Protein AF-A0A355C4P0-F1 (afdb_monomer)

Structure (mmCIF, N/CA/C/O backbone):
data_AF-A0A355C4P0-F1
#
_entry.id   AF-A0A355C4P0-F1
#
loop_
_atom_site.group_PDB
_atom_site.id
_atom_site.type_symbol
_atom_site.label_atom_id
_atom_site.label_alt_id
_atom_site.label_comp_id
_atom_site.label_asym_id
_atom_site.label_entity_id
_atom_site.label_seq_id
_atom_site.pdbx_PDB_ins_code
_atom_site.Cartn_x
_atom_site.Cartn_y
_atom_site.Cartn_z
_atom_site.occupancy
_atom_site.B_iso_or_equiv
_atom_site.auth_seq_id
_atom_site.auth_comp_id
_atom_site.auth_asym_id
_atom_site.auth_atom_id
_atom_site.pdbx_PDB_model_num
ATOM 1 N N . MET A 1 1 ? -31.438 64.234 -39.960 1.00 45.12 1 MET A N 1
ATOM 2 C CA . MET A 1 1 ? -31.761 63.435 -38.757 1.00 45.12 1 MET A CA 1
ATOM 3 C C . MET A 1 1 ? -32.842 62.437 -39.153 1.00 45.12 1 MET A C 1
ATOM 5 O O . MET A 1 1 ? -33.751 62.858 -39.850 1.00 45.12 1 MET A O 1
ATOM 9 N N . LEU A 1 2 ? -32.703 61.167 -38.745 1.00 43.34 2 LEU A N 1
ATOM 10 C CA . LEU A 1 2 ? -33.527 59.976 -39.052 1.00 43.34 2 LEU A CA 1
ATOM 11 C C . LEU A 1 2 ? -33.128 59.093 -40.265 1.00 43.34 2 LEU A C 1
ATOM 13 O O . LEU A 1 2 ? -33.374 59.405 -41.422 1.00 43.34 2 LEU A O 1
ATOM 17 N N . LEU A 1 3 ? -32.647 57.904 -39.871 1.00 43.09 3 LEU A N 1
ATOM 18 C CA . LEU A 1 3 ? -33.026 56.549 -40.306 1.00 43.09 3 LEU A CA 1
ATOM 19 C C . LEU A 1 3 ? -32.100 55.713 -41.217 1.00 43.09 3 LEU A C 1
ATOM 21 O O . LEU A 1 3 ? -31.983 55.920 -42.417 1.00 43.09 3 LEU A O 1
ATOM 25 N N . LYS A 1 4 ? -31.669 54.601 -40.590 1.00 48.66 4 LYS A N 1
ATOM 26 C CA . LYS A 1 4 ? -31.458 53.237 -41.114 1.00 48.66 4 LYS A CA 1
ATOM 27 C C . LYS A 1 4 ? -30.246 52.986 -42.007 1.00 48.66 4 LYS A C 1
ATOM 29 O O . LYS A 1 4 ? -30.357 53.168 -43.208 1.00 48.66 4 LYS A O 1
ATOM 34 N N . LYS A 1 5 ? -29.237 52.296 -41.443 1.00 42.91 5 LYS A N 1
ATOM 35 C CA . LYS A 1 5 ? -28.662 51.041 -41.993 1.00 42.91 5 LYS A CA 1
ATOM 36 C C . LYS A 1 5 ? -28.089 50.136 -40.879 1.00 42.91 5 LYS A C 1
ATOM 38 O O . LYS A 1 5 ? -26.906 49.826 -40.867 1.00 42.91 5 LYS A O 1
ATOM 43 N N . HIS A 1 6 ? -28.923 49.653 -39.951 1.00 50.78 6 HIS A N 1
ATOM 44 C CA . HIS A 1 6 ? -28.556 48.506 -39.099 1.00 50.78 6 HIS A CA 1
ATOM 45 C C . HIS A 1 6 ? -28.750 47.206 -39.893 1.00 50.78 6 HIS A C 1
ATOM 47 O O . HIS A 1 6 ? -29.716 46.476 -39.701 1.00 50.78 6 HIS A O 1
ATOM 53 N N . ARG A 1 7 ? -27.882 46.965 -40.877 1.00 49.25 7 ARG A N 1
ATOM 54 C CA . ARG A 1 7 ? -27.864 45.740 -41.695 1.00 49.25 7 ARG A CA 1
ATOM 55 C C . ARG A 1 7 ? -26.426 45.305 -41.967 1.00 49.25 7 ARG A C 1
ATOM 57 O O . ARG A 1 7 ? -26.051 45.124 -43.114 1.00 49.25 7 ARG A O 1
ATOM 64 N N . ALA A 1 8 ? -25.590 45.239 -40.937 1.00 44.81 8 ALA A N 1
ATOM 65 C CA . ALA A 1 8 ? -24.215 44.767 -41.124 1.00 44.81 8 ALA A CA 1
ATOM 66 C C . ALA A 1 8 ? -23.557 44.196 -39.862 1.00 4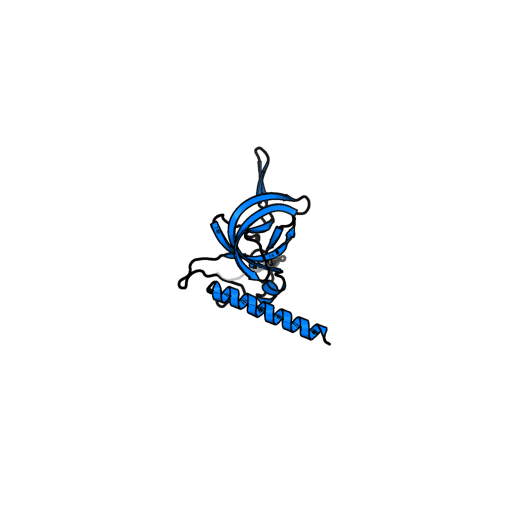4.81 8 ALA A C 1
ATOM 68 O O . ALA A 1 8 ? -22.363 43.942 -39.882 1.00 44.81 8 ALA A O 1
ATOM 69 N N . SER A 1 9 ? -24.297 43.986 -38.768 1.00 41.22 9 SER A N 1
ATOM 70 C CA . SER A 1 9 ? -23.682 43.547 -37.504 1.00 41.22 9 SER A CA 1
ATOM 71 C C . SER A 1 9 ? -24.377 42.347 -36.863 1.00 41.22 9 SER A C 1
ATOM 73 O O . SER A 1 9 ? -24.311 42.169 -35.656 1.00 41.22 9 SER A O 1
ATOM 75 N N . LEU A 1 10 ? -25.052 41.524 -37.672 1.00 45.88 10 LEU A N 1
ATOM 76 C CA . LEU A 1 10 ? -25.566 40.207 -37.260 1.00 45.88 10 LEU A CA 1
ATOM 77 C C . LEU A 1 10 ? -24.705 39.046 -37.791 1.00 45.88 10 LEU A C 1
ATOM 79 O O . LEU A 1 10 ? -24.993 37.892 -37.506 1.00 45.88 10 LEU A O 1
ATOM 83 N N . LEU A 1 11 ? -23.627 39.341 -38.526 1.00 43.25 11 LEU A N 1
ATOM 84 C CA . LEU A 1 11 ? -22.744 38.338 -39.137 1.00 43.25 11 LEU A CA 1
ATOM 85 C C . LEU A 1 11 ? -21.455 38.061 -38.344 1.00 43.25 11 LEU A C 1
ATOM 87 O O . LEU A 1 11 ? -20.664 37.227 -38.763 1.00 43.25 11 LEU A O 1
ATOM 91 N N . ALA A 1 12 ? -21.248 38.712 -37.194 1.00 47.44 12 ALA A N 1
ATOM 92 C CA . ALA A 1 12 ? -20.050 38.522 -36.365 1.00 47.44 12 ALA A CA 1
ATOM 93 C C . ALA A 1 12 ? -20.278 37.652 -35.110 1.00 47.44 12 ALA A C 1
ATOM 95 O O . ALA A 1 12 ? -19.350 37.451 -34.337 1.00 47.44 12 ALA A O 1
ATOM 96 N N . ALA A 1 13 ? -21.493 37.133 -34.893 1.00 48.25 13 ALA A N 1
ATOM 97 C CA . ALA A 1 13 ? -21.833 36.347 -33.698 1.00 48.25 13 ALA A CA 1
ATOM 98 C C . ALA A 1 13 ? -21.964 34.830 -33.952 1.00 48.25 13 ALA A C 1
ATOM 100 O O . ALA A 1 13 ? -22.261 34.079 -33.031 1.00 48.25 13 ALA A O 1
ATOM 101 N N . GLY A 1 14 ? -21.773 34.367 -35.193 1.00 51.19 14 GLY A N 1
ATOM 102 C CA . GLY A 1 14 ? -22.151 33.009 -35.607 1.00 51.19 14 GLY A CA 1
ATOM 103 C C . GLY A 1 14 ? -21.024 31.986 -35.755 1.00 51.19 14 GLY A C 1
ATOM 104 O O . GLY A 1 14 ? -21.310 30.872 -36.174 1.00 51.19 14 GLY A O 1
ATOM 105 N N . MET A 1 15 ? -19.761 32.324 -35.470 1.00 51.25 15 MET A N 1
ATOM 106 C CA . MET A 1 15 ? -18.625 31.477 -35.884 1.00 51.25 15 MET A CA 1
ATOM 107 C C . MET A 1 15 ? -17.625 31.153 -34.768 1.00 51.25 15 MET A C 1
ATOM 109 O O . MET A 1 15 ? -16.425 31.088 -35.003 1.00 51.25 15 MET A O 1
ATOM 113 N N . PHE A 1 16 ? -18.127 30.936 -33.549 1.00 49.41 16 PHE A N 1
ATOM 114 C CA . PHE A 1 16 ? -17.334 30.424 -32.421 1.00 49.41 16 PHE A CA 1
ATOM 115 C C . PHE A 1 16 ? -17.974 29.190 -31.766 1.00 49.41 16 PHE A C 1
ATOM 117 O O . PHE A 1 16 ? -17.876 28.977 -30.562 1.00 49.41 16 PHE A O 1
ATOM 124 N N . ALA A 1 17 ? -18.661 28.372 -32.561 1.00 55.81 17 ALA A N 1
ATOM 125 C CA . ALA A 1 17 ? -19.190 27.092 -32.119 1.00 55.81 17 ALA A CA 1
ATOM 126 C C . ALA A 1 17 ? -18.517 25.969 -32.911 1.00 55.81 17 ALA A C 1
ATOM 128 O O . ALA A 1 17 ? -18.462 26.023 -34.135 1.00 55.81 17 ALA A O 1
ATOM 129 N N . VAL A 1 18 ? -18.095 24.931 -32.188 1.00 56.16 18 VAL A N 1
ATOM 130 C CA . VAL A 1 18 ? -17.607 23.634 -32.685 1.00 56.16 18 VAL A CA 1
ATOM 131 C C . VAL A 1 18 ? -16.097 23.547 -32.951 1.00 56.16 18 VAL A C 1
ATOM 133 O O . VAL A 1 18 ? -15.635 23.385 -34.072 1.00 56.16 18 VAL A O 1
ATOM 136 N N . ALA A 1 19 ? -15.327 23.539 -31.863 1.00 49.53 19 ALA A N 1
ATOM 137 C CA . ALA A 1 19 ? -14.085 22.765 -31.776 1.00 49.53 19 ALA A CA 1
ATOM 138 C C . ALA A 1 19 ? -13.879 22.251 -30.337 1.00 49.53 19 ALA A C 1
ATOM 140 O O . ALA A 1 19 ? -12.816 22.398 -29.749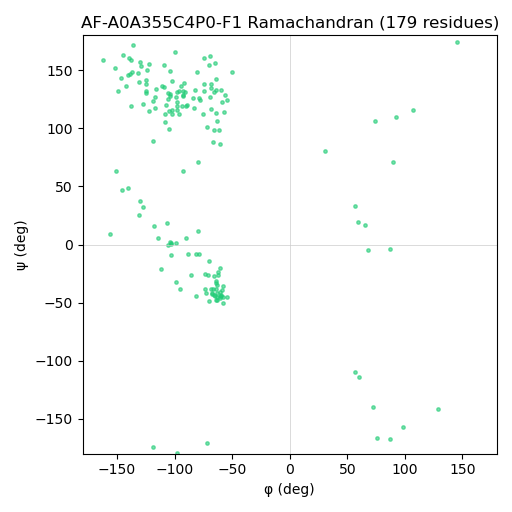 1.00 49.53 19 ALA A O 1
ATOM 141 N N . ALA A 1 20 ? -14.924 21.673 -29.738 1.00 53.88 20 ALA A N 1
ATOM 142 C CA . ALA A 1 20 ? -14.795 20.865 -28.526 1.00 53.88 20 ALA A CA 1
ATOM 143 C C . ALA A 1 20 ? -14.624 19.397 -28.945 1.00 53.88 20 ALA A C 1
ATOM 145 O O . ALA A 1 20 ? -15.499 18.561 -28.731 1.00 53.88 20 ALA A O 1
ATOM 146 N N . THR A 1 21 ? -13.537 19.090 -29.652 1.00 52.16 21 THR A N 1
ATOM 147 C CA . THR A 1 21 ? -13.195 17.706 -29.985 1.00 52.16 21 THR A CA 1
ATOM 148 C C . THR A 1 21 ? -12.726 17.010 -28.716 1.00 52.16 21 THR A C 1
ATOM 150 O O . THR A 1 21 ? -11.608 17.237 -28.265 1.00 52.16 21 THR A O 1
ATOM 153 N N . GLY A 1 22 ? -13.632 16.216 -28.139 1.00 49.97 22 GLY A N 1
ATOM 154 C CA . GLY A 1 22 ? -13.381 15.081 -27.253 1.00 49.97 22 GLY A CA 1
ATOM 155 C C . GLY A 1 22 ? -12.126 15.160 -26.394 1.00 49.97 22 GLY A C 1
ATOM 156 O O . GLY A 1 22 ? -11.139 14.487 -26.682 1.00 49.97 22 GLY A O 1
ATOM 157 N N . ALA A 1 23 ? -12.200 15.899 -25.289 1.00 49.75 23 ALA A N 1
ATOM 158 C CA . ALA A 1 23 ? -11.377 15.560 -24.141 1.00 49.75 23 ALA A CA 1
ATOM 159 C C . ALA A 1 23 ? -11.809 14.154 -23.699 1.00 49.75 23 ALA A C 1
ATOM 161 O O . ALA A 1 23 ? -12.846 13.994 -23.057 1.00 49.75 23 ALA A O 1
ATOM 162 N N . SER A 1 24 ? -11.063 13.124 -24.107 1.00 45.72 24 SER A N 1
ATOM 163 C CA . SER A 1 24 ? -11.149 11.816 -23.462 1.00 45.72 24 SER A CA 1
ATOM 164 C C . SER A 1 24 ? -10.619 12.002 -22.051 1.00 45.72 24 SER A C 1
ATOM 166 O O . SER A 1 24 ? -9.424 11.888 -21.798 1.00 45.72 24 SER A O 1
ATOM 168 N N . ALA A 1 25 ? -11.512 12.373 -21.140 1.00 39.22 25 ALA A N 1
ATOM 169 C CA . ALA A 1 25 ? -11.284 12.157 -19.733 1.00 39.22 25 ALA A CA 1
ATOM 170 C C . A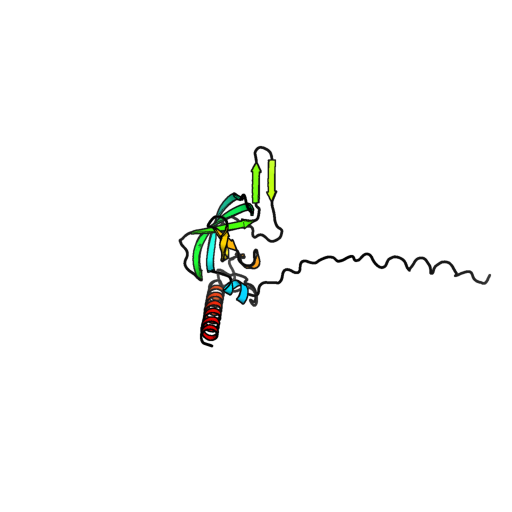LA A 1 25 ? -11.212 10.640 -19.565 1.00 39.22 25 ALA A C 1
ATOM 172 O O . ALA A 1 25 ? -12.220 9.946 -19.685 1.00 39.22 25 ALA A O 1
ATOM 173 N N . THR A 1 26 ? -10.012 10.112 -19.352 1.00 41.47 26 THR A N 1
ATOM 174 C CA . THR A 1 26 ? -9.832 8.797 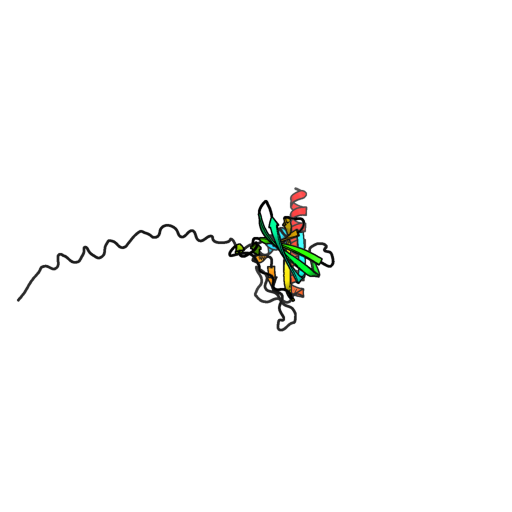-18.747 1.00 41.47 26 THR A CA 1
ATOM 175 C C . THR A 1 26 ? -10.457 8.870 -17.360 1.00 41.47 26 THR A C 1
ATOM 177 O O . THR A 1 26 ? -9.804 9.223 -16.383 1.00 41.47 26 THR A O 1
ATOM 180 N N . THR A 1 27 ? -11.761 8.617 -17.268 1.00 45.19 27 THR A N 1
ATOM 181 C CA . THR A 1 27 ? -12.417 8.343 -15.993 1.00 45.19 27 THR A CA 1
ATOM 182 C C . THR A 1 27 ? -11.840 7.033 -15.495 1.00 45.19 27 THR A C 1
ATOM 184 O O . THR A 1 27 ? -12.225 5.963 -15.964 1.00 45.19 27 THR A O 1
ATOM 187 N N . MET A 1 28 ? -10.860 7.128 -14.597 1.00 45.44 28 MET A N 1
ATOM 188 C CA . MET A 1 28 ? -10.412 5.992 -13.809 1.00 45.44 28 MET A CA 1
ATOM 189 C C . MET A 1 28 ? -11.644 5.480 -13.062 1.00 45.44 28 MET A C 1
ATOM 191 O O . MET A 1 28 ? -12.231 6.211 -12.261 1.00 45.44 28 MET A O 1
ATOM 195 N N . LEU A 1 29 ? -12.090 4.267 -13.388 1.00 54.50 29 LEU A N 1
ATOM 196 C CA . LEU A 1 29 ? -13.135 3.614 -12.616 1.00 54.50 29 LEU A CA 1
ATOM 197 C C . LEU A 1 29 ? -12.543 3.389 -11.225 1.00 54.50 29 LEU A C 1
ATOM 199 O O . LEU A 1 29 ? -11.547 2.681 -11.078 1.00 54.50 29 LEU A O 1
ATOM 203 N N . GLN A 1 30 ? -13.085 4.087 -10.229 1.00 61.88 30 GLN A N 1
ATOM 204 C CA . GLN A 1 30 ? -12.684 3.887 -8.846 1.00 61.88 30 GLN A CA 1
ATOM 205 C C . GLN A 1 30 ? -12.956 2.421 -8.509 1.00 61.88 30 GLN A C 1
ATOM 207 O O . GLN A 1 30 ? -14.080 1.952 -8.691 1.00 61.88 30 GLN A O 1
ATOM 212 N N . MET A 1 31 ? -11.920 1.701 -8.085 1.00 70.62 31 MET A N 1
ATOM 213 C CA . MET A 1 31 ? -12.066 0.312 -7.682 1.00 70.62 31 MET A CA 1
ATOM 214 C C . MET A 1 31 ? -12.942 0.314 -6.434 1.00 70.62 31 MET A C 1
ATOM 216 O O . MET A 1 31 ? -12.731 1.132 -5.526 1.00 70.62 31 MET A O 1
ATOM 220 N N . SER A 1 32 ? -13.968 -0.534 -6.405 1.00 84.88 32 SER A N 1
ATOM 221 C CA . SER A 1 32 ? -14.739 -0.681 -5.179 1.00 84.88 32 SER A CA 1
ATOM 222 C C . SER A 1 32 ? -13.836 -1.273 -4.092 1.00 84.88 32 SER A C 1
ATOM 224 O O . SER A 1 32 ? -12.800 -1.880 -4.377 1.00 84.88 32 SER A O 1
ATOM 226 N N . PHE A 1 33 ? -14.184 -1.043 -2.827 1.00 88.62 33 PHE A N 1
ATOM 227 C CA . PHE A 1 33 ? -13.438 -1.644 -1.722 1.00 88.62 33 PHE A CA 1
ATOM 228 C C . PHE A 1 33 ? -13.451 -3.177 -1.819 1.00 88.62 33 PHE A C 1
ATOM 230 O O . PHE A 1 33 ? -12.426 -3.818 -1.600 1.00 88.62 33 PHE A O 1
ATOM 237 N N . ASP A 1 34 ? -14.591 -3.724 -2.222 1.00 89.38 34 ASP A N 1
ATOM 238 C CA . ASP A 1 34 ? -14.842 -5.151 -2.372 1.00 89.38 34 ASP A CA 1
ATOM 239 C C . ASP A 1 34 ? -13.930 -5.734 -3.462 1.00 89.38 34 ASP A C 1
ATOM 241 O O . ASP A 1 34 ? -13.203 -6.692 -3.203 1.00 89.38 34 ASP A O 1
ATOM 245 N N . ASP A 1 35 ? -13.846 -5.081 -4.630 1.00 89.50 35 ASP A N 1
ATOM 246 C CA . ASP A 1 35 ? -12.914 -5.470 -5.699 1.00 89.50 35 ASP A CA 1
ATOM 247 C C . ASP A 1 35 ? -11.459 -5.421 -5.205 1.00 89.50 35 ASP A C 1
ATOM 249 O O . ASP A 1 35 ? -10.679 -6.342 -5.447 1.00 89.50 35 ASP A O 1
ATOM 253 N N . LEU A 1 36 ? -11.080 -4.357 -4.484 1.00 91.31 36 LEU A N 1
ATOM 254 C CA . LEU A 1 36 ? -9.717 -4.176 -3.978 1.00 91.31 36 LEU A CA 1
ATOM 255 C C . LEU A 1 36 ? -9.310 -5.321 -3.036 1.00 91.31 36 LEU A C 1
ATOM 257 O O . LEU A 1 36 ? -8.179 -5.811 -3.101 1.00 91.31 36 LEU A O 1
ATOM 261 N N . VAL A 1 37 ? -10.224 -5.762 -2.170 1.00 93.69 37 VAL A N 1
ATOM 262 C CA . VAL A 1 37 ? -10.011 -6.903 -1.269 1.00 93.69 37 VAL A CA 1
ATOM 263 C C . VAL A 1 37 ? -10.026 -8.227 -2.038 1.00 93.69 37 VAL A C 1
ATOM 265 O O . VAL A 1 37 ? -9.188 -9.092 -1.770 1.00 93.69 37 VAL A O 1
ATOM 268 N N . ALA A 1 38 ? -10.944 -8.401 -2.989 1.00 91.88 38 ALA A N 1
ATOM 269 C CA . ALA A 1 38 ? -11.097 -9.630 -3.764 1.00 91.88 38 ALA A CA 1
ATOM 270 C C . ALA A 1 38 ? -9.858 -9.942 -4.619 1.00 91.88 38 ALA A C 1
ATOM 272 O O . ALA A 1 38 ? -9.394 -11.090 -4.634 1.00 91.88 38 ALA A O 1
ATOM 273 N N . ASP A 1 39 ? -9.289 -8.916 -5.253 1.00 92.50 39 ASP A N 1
ATOM 274 C CA . ASP A 1 39 ? -8.120 -9.012 -6.133 1.00 92.50 39 ASP A CA 1
ATOM 275 C C . ASP A 1 39 ? -6.784 -9.056 -5.376 1.00 92.50 39 ASP A C 1
ATOM 277 O O . ASP A 1 39 ? -5.729 -9.307 -5.970 1.00 92.50 39 ASP A O 1
ATOM 281 N N . SER A 1 40 ? -6.807 -8.834 -4.060 1.00 94.81 40 SER A N 1
ATOM 282 C CA . SER A 1 40 ? -5.621 -8.912 -3.211 1.00 94.81 40 SER A CA 1
ATOM 283 C C . SER A 1 40 ? -5.341 -10.344 -2.767 1.00 94.81 40 SER A C 1
ATOM 285 O O . SER A 1 40 ? -6.170 -11.007 -2.143 1.00 94.81 40 SER A O 1
ATOM 287 N N . ALA A 1 41 ? -4.119 -10.807 -3.023 1.00 94.88 41 ALA A N 1
ATOM 288 C CA . ALA A 1 41 ? -3.600 -12.053 -2.459 1.00 94.88 41 ALA A CA 1
ATOM 289 C C . ALA A 1 41 ? -2.986 -11.836 -1.065 1.00 94.88 41 ALA A C 1
ATOM 291 O O . ALA A 1 41 ? -2.925 -12.760 -0.252 1.00 94.88 41 ALA A O 1
ATOM 292 N N . LEU A 1 42 ? -2.515 -10.618 -0.792 1.00 96.81 42 LEU A N 1
ATOM 293 C CA .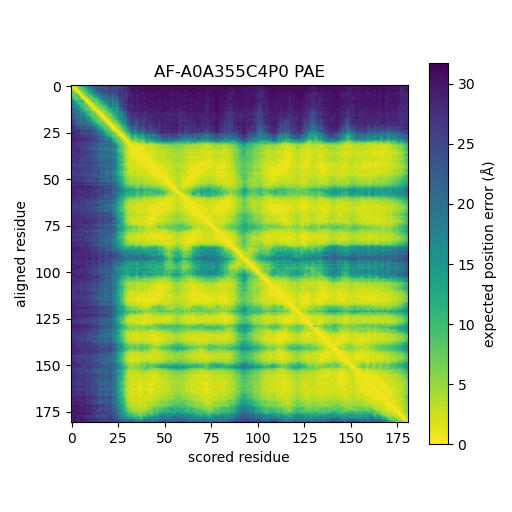 LEU A 1 42 ? -1.863 -10.233 0.450 1.00 96.81 42 LEU A CA 1
ATOM 294 C C . LEU A 1 42 ? -2.279 -8.803 0.823 1.00 96.81 42 LEU A C 1
ATOM 296 O O . LEU A 1 42 ? -2.280 -7.918 -0.025 1.00 96.81 42 LEU A O 1
ATOM 300 N N . VAL A 1 43 ? -2.596 -8.564 2.097 1.00 97.62 43 VAL A N 1
ATOM 301 C CA . VAL A 1 43 ? -2.788 -7.208 2.637 1.00 97.62 43 VAL A CA 1
ATOM 302 C C . VAL A 1 43 ? -1.914 -7.063 3.867 1.00 97.62 43 VAL A C 1
ATOM 304 O O . VAL A 1 43 ? -2.054 -7.831 4.820 1.00 97.62 43 VAL A O 1
ATOM 307 N N . VAL A 1 44 ? -1.008 -6.091 3.853 1.00 97.94 44 VAL A N 1
ATOM 308 C CA . VAL A 1 44 ? -0.040 -5.866 4.936 1.00 97.94 44 VAL A CA 1
ATOM 309 C C . VAL A 1 44 ? -0.041 -4.420 5.382 1.00 97.94 44 VAL A C 1
ATOM 311 O O . VAL A 1 44 ? -0.325 -3.517 4.602 1.00 97.94 44 VAL A O 1
ATOM 314 N N . VAL A 1 45 ? 0.343 -4.207 6.632 1.00 97.94 45 VAL A N 1
ATOM 315 C CA . VAL A 1 45 ? 0.777 -2.908 7.135 1.00 97.94 45 VAL A CA 1
ATOM 316 C C . VAL A 1 45 ? 2.290 -2.953 7.262 1.00 97.94 45 VAL A C 1
ATOM 318 O O . VAL A 1 45 ? 2.837 -3.897 7.839 1.00 97.94 45 VAL A O 1
ATOM 321 N N . GLY A 1 46 ? 2.983 -1.965 6.706 1.00 97.50 46 GLY A N 1
ATOM 322 C CA . GLY A 1 46 ? 4.435 -1.937 6.772 1.00 97.50 46 GLY A CA 1
ATOM 323 C C . GLY A 1 46 ? 5.057 -0.582 6.490 1.00 97.50 46 GLY A C 1
ATOM 324 O O . GLY A 1 46 ? 4.462 0.287 5.858 1.00 97.50 46 GLY A O 1
ATOM 325 N N . GLU A 1 47 ? 6.290 -0.430 6.957 1.00 98.06 47 GLU A N 1
ATOM 326 C CA . GLU A 1 47 ? 7.111 0.769 6.798 1.00 98.06 47 GLU A CA 1
ATOM 327 C C . GLU A 1 47 ? 8.080 0.590 5.627 1.00 98.06 47 GLU A C 1
ATOM 329 O O . GLU A 1 47 ? 8.784 -0.421 5.557 1.00 98.06 47 GLU A O 1
ATOM 334 N N . ALA A 1 48 ? 8.153 1.562 4.719 1.00 97.75 48 ALA A N 1
ATOM 335 C CA . ALA A 1 48 ? 9.140 1.564 3.642 1.00 97.75 48 ALA A CA 1
ATOM 336 C C . ALA A 1 48 ? 10.552 1.769 4.217 1.00 97.75 48 ALA A C 1
ATOM 338 O O . ALA A 1 48 ? 10.847 2.821 4.779 1.00 97.75 48 ALA A O 1
ATOM 339 N N . ILE A 1 49 ? 11.441 0.788 4.059 1.00 98.00 49 ILE A N 1
ATOM 340 C CA . ILE A 1 49 ? 12.794 0.805 4.651 1.00 98.00 49 ILE A CA 1
ATOM 341 C C . ILE A 1 49 ? 13.919 0.927 3.623 1.00 98.00 49 ILE A C 1
ATOM 343 O O . ILE A 1 49 ? 15.023 1.329 3.981 1.00 98.00 49 ILE A O 1
ATOM 347 N N . ASP A 1 50 ? 13.655 0.579 2.366 1.00 96.06 50 ASP A N 1
ATOM 348 C CA . ASP A 1 50 ? 14.614 0.691 1.267 1.00 96.06 50 ASP A CA 1
ATOM 349 C C . ASP A 1 50 ? 13.881 0.891 -0.063 1.00 96.06 50 ASP A C 1
ATOM 351 O O . ASP A 1 50 ? 12.741 0.450 -0.221 1.00 96.06 50 ASP A O 1
ATOM 355 N N . SER A 1 51 ? 14.524 1.551 -1.022 1.00 93.06 51 SER A N 1
ATOM 356 C CA . SER A 1 51 ? 13.974 1.770 -2.358 1.00 93.06 51 SER A CA 1
ATOM 357 C C . SER A 1 51 ? 15.091 1.837 -3.391 1.00 93.06 51 SER A C 1
ATOM 359 O O . SER A 1 51 ? 16.082 2.551 -3.223 1.00 93.06 51 SER A O 1
ATOM 361 N N . ARG A 1 52 ? 14.924 1.094 -4.485 1.00 91.25 52 ARG A N 1
ATOM 362 C CA . ARG A 1 52 ? 15.891 1.028 -5.583 1.00 91.25 52 ARG A CA 1
ATOM 363 C C . ARG A 1 52 ? 15.188 0.986 -6.929 1.00 91.25 52 ARG A C 1
ATOM 365 O O . ARG A 1 52 ? 14.144 0.359 -7.064 1.00 91.25 52 ARG A O 1
ATOM 372 N N . VAL A 1 53 ? 15.801 1.598 -7.934 1.00 89.12 53 VAL A N 1
ATOM 373 C CA . VAL A 1 53 ? 15.324 1.532 -9.320 1.00 89.12 53 VAL A CA 1
ATOM 374 C C . VAL A 1 53 ? 16.092 0.440 -10.055 1.00 89.12 53 VAL A C 1
ATOM 376 O O . VAL A 1 53 ? 17.319 0.378 -9.970 1.00 89.12 53 VAL A O 1
ATOM 379 N N . VAL A 1 54 ? 15.369 -0.414 -10.767 1.00 87.69 54 VAL A N 1
ATOM 380 C CA . VAL A 1 54 ? 15.903 -1.469 -11.627 1.00 87.69 54 VAL A CA 1
ATOM 381 C C . VAL A 1 54 ? 15.350 -1.299 -13.036 1.00 87.69 54 VAL A C 1
ATOM 383 O O . VAL A 1 54 ? 14.245 -0.796 -13.224 1.00 87.69 54 VAL A O 1
ATOM 386 N N . GLU A 1 55 ? 16.120 -1.711 -14.033 1.00 84.38 55 GLU A N 1
ATOM 387 C CA . GLU A 1 55 ? 15.659 -1.755 -15.417 1.00 84.38 55 GLU A CA 1
ATOM 388 C C . GLU A 1 55 ? 15.020 -3.125 -15.680 1.00 84.38 55 GLU A C 1
ATOM 390 O O . GLU A 1 55 ? 15.662 -4.163 -15.506 1.00 84.38 55 GLU A O 1
ATOM 395 N N . SER A 1 56 ? 13.744 -3.129 -16.058 1.00 80.50 56 SER A N 1
ATOM 396 C CA . SER A 1 56 ? 13.008 -4.301 -16.525 1.00 80.50 56 SER A CA 1
ATOM 397 C C . SER A 1 56 ? 12.973 -4.276 -18.048 1.00 80.50 56 SER A C 1
ATOM 399 O O . SER A 1 56 ? 12.531 -3.303 -18.655 1.00 80.50 56 SER A O 1
ATOM 401 N N . ALA A 1 57 ? 13.386 -5.374 -18.682 1.00 75.31 57 ALA A N 1
ATOM 402 C CA . ALA A 1 57 ? 13.302 -5.505 -20.137 1.00 75.31 57 ALA A CA 1
ATOM 403 C C . ALA A 1 57 ? 11.852 -5.444 -20.661 1.00 75.31 57 ALA A C 1
ATOM 405 O O . ALA A 1 57 ? 11.644 -5.126 -21.829 1.00 75.31 57 ALA A O 1
ATOM 406 N N . ALA A 1 58 ? 10.866 -5.762 -19.813 1.00 77.88 58 ALA A N 1
ATOM 407 C CA . ALA A 1 58 ? 9.447 -5.749 -20.159 1.00 77.88 58 ALA A CA 1
ATOM 408 C C . ALA A 1 58 ? 8.745 -4.437 -19.769 1.00 77.88 58 ALA A C 1
ATOM 410 O O . ALA A 1 58 ? 7.907 -3.955 -20.525 1.00 77.88 58 ALA A O 1
ATOM 411 N N . ASP A 1 59 ? 9.103 -3.857 -18.618 1.00 73.81 59 ASP A N 1
ATOM 412 C CA . ASP A 1 59 ? 8.320 -2.789 -17.972 1.00 73.81 59 ASP A CA 1
ATOM 413 C C . ASP A 1 59 ? 9.041 -1.431 -17.916 1.00 73.81 59 ASP A C 1
ATOM 415 O O . ASP A 1 59 ? 8.549 -0.503 -17.279 1.00 73.81 59 ASP A O 1
ATOM 419 N N . GLY A 1 60 ? 10.216 -1.303 -18.542 1.00 83.69 60 GLY A N 1
ATOM 420 C CA . GLY A 1 60 ? 11.024 -0.084 -18.469 1.00 83.69 60 GLY A CA 1
ATOM 421 C C . GLY A 1 60 ? 11.675 0.086 -17.097 1.00 83.69 60 GLY A C 1
ATOM 422 O O . GLY A 1 60 ? 12.176 -0.878 -16.512 1.00 83.69 60 GLY A O 1
ATOM 423 N N . LEU A 1 61 ? 11.716 1.310 -16.565 1.00 85.62 61 LEU A N 1
ATOM 424 C CA . LEU A 1 61 ? 12.218 1.527 -15.208 1.00 85.62 61 LEU A CA 1
ATOM 425 C C . LEU A 1 61 ? 11.179 1.058 -14.186 1.00 85.62 61 LEU A C 1
ATOM 427 O O . LEU A 1 61 ? 10.013 1.429 -14.257 1.00 85.62 61 LEU A O 1
ATOM 431 N N . VAL A 1 62 ? 11.612 0.277 -13.200 1.00 88.31 62 VAL A N 1
ATOM 432 C CA . VAL A 1 62 ? 10.774 -0.199 -12.094 1.00 88.31 62 VAL A CA 1
ATOM 433 C C . VAL A 1 62 ? 11.420 0.194 -10.776 1.00 88.31 62 VAL A C 1
ATOM 435 O O . VAL A 1 62 ? 12.597 -0.077 -10.540 1.00 88.31 62 VAL A O 1
ATOM 438 N N . THR A 1 63 ? 10.647 0.793 -9.880 1.00 90.31 63 THR A N 1
ATOM 439 C CA . THR A 1 63 ? 11.074 1.073 -8.511 1.00 90.31 63 THR A CA 1
ATOM 440 C C . THR A 1 63 ? 10.641 -0.077 -7.610 1.00 90.31 63 THR A C 1
ATOM 442 O O . THR A 1 63 ? 9.457 -0.363 -7.469 1.00 90.31 63 THR A O 1
ATOM 445 N N . ILE A 1 64 ? 11.602 -0.751 -6.983 1.00 93.81 64 ILE A N 1
ATOM 446 C CA . ILE A 1 64 ? 11.352 -1.770 -5.965 1.00 93.81 64 ILE A CA 1
ATOM 447 C C . ILE A 1 64 ? 11.519 -1.121 -4.597 1.00 93.81 64 ILE A C 1
ATOM 449 O O . ILE A 1 64 ? 12.623 -0.718 -4.230 1.00 93.81 64 ILE A O 1
ATOM 453 N N . THR A 1 65 ? 10.431 -1.062 -3.837 1.00 95.56 65 THR A N 1
ATOM 454 C CA . THR A 1 65 ? 10.427 -0.600 -2.447 1.00 95.56 65 THR A CA 1
ATOM 455 C C . THR A 1 65 ? 10.313 -1.798 -1.512 1.00 95.56 65 THR A C 1
ATOM 457 O O . THR A 1 65 ? 9.422 -2.634 -1.667 1.00 95.56 65 THR A O 1
ATOM 460 N N . THR A 1 66 ? 11.218 -1.899 -0.541 1.00 97.25 66 THR A N 1
ATOM 461 C CA . THR A 1 66 ? 11.164 -2.923 0.507 1.00 97.25 66 THR A CA 1
ATOM 462 C C . THR A 1 66 ? 10.425 -2.368 1.712 1.00 97.25 66 THR A C 1
ATOM 464 O O . THR A 1 66 ? 10.797 -1.322 2.244 1.00 97.25 66 THR A O 1
ATOM 467 N N . PHE A 1 67 ? 9.419 -3.101 2.173 1.00 98.19 67 PHE A N 1
ATOM 468 C CA . PHE A 1 67 ? 8.648 -2.777 3.363 1.00 98.19 67 PHE A CA 1
ATOM 469 C C . PHE A 1 67 ? 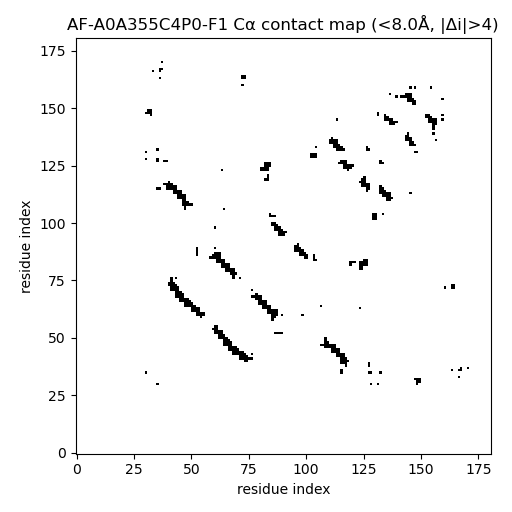8.960 -3.752 4.487 1.00 98.19 67 PHE A C 1
ATOM 471 O O . PHE A 1 67 ? 8.984 -4.963 4.271 1.00 98.19 67 PHE A O 1
ATOM 478 N N . ARG A 1 68 ? 9.158 -3.227 5.695 1.00 98.38 68 ARG A N 1
ATOM 479 C CA . ARG A 1 68 ? 9.157 -4.010 6.931 1.00 98.38 68 ARG A CA 1
ATOM 480 C C . ARG A 1 68 ? 7.713 -4.191 7.375 1.00 98.38 68 ARG A C 1
ATOM 482 O O . ARG A 1 68 ? 7.041 -3.205 7.661 1.00 98.38 68 ARG A O 1
ATOM 489 N N . VAL A 1 69 ? 7.249 -5.433 7.429 1.00 97.94 69 VAL A N 1
ATOM 490 C CA . VAL A 1 69 ? 5.860 -5.745 7.781 1.00 97.94 69 VAL A CA 1
ATOM 491 C C . VAL A 1 69 ? 5.678 -5.654 9.295 1.00 97.94 69 VAL A C 1
ATOM 493 O O . VAL A 1 69 ? 6.413 -6.296 10.047 1.00 97.94 69 VAL A O 1
ATOM 496 N N . SER A 1 70 ? 4.703 -4.857 9.730 1.00 96.69 70 SER A N 1
ATOM 497 C CA . SER A 1 70 ? 4.272 -4.742 11.126 1.00 96.69 70 SER A CA 1
ATOM 498 C C . SER A 1 70 ? 3.018 -5.575 11.413 1.00 96.69 70 SER A C 1
ATOM 500 O O . SER A 1 70 ? 2.896 -6.112 12.513 1.00 96.69 70 SER A O 1
ATOM 502 N N . ASP A 1 71 ? 2.127 -5.736 10.430 1.00 96.31 71 ASP A N 1
ATOM 503 C CA . ASP A 1 71 ? 0.942 -6.599 10.516 1.00 96.31 71 ASP A CA 1
ATOM 504 C C . ASP A 1 71 ? 0.607 -7.230 9.154 1.00 96.31 71 ASP A C 1
ATOM 506 O O . ASP A 1 71 ? 0.729 -6.585 8.111 1.00 96.31 71 ASP A O 1
ATOM 510 N N . ALA A 1 72 ? 0.150 -8.483 9.170 1.00 96.50 72 ALA A N 1
ATOM 511 C CA . ALA A 1 72 ? -0.393 -9.180 8.008 1.00 96.50 72 ALA A CA 1
ATOM 512 C C . ALA A 1 72 ? -1.910 -9.328 8.192 1.00 96.50 72 ALA A C 1
ATOM 514 O O . ALA A 1 72 ? -2.403 -10.115 9.004 1.00 96.50 72 ALA A O 1
ATOM 515 N N . VAL A 1 73 ? -2.666 -8.526 7.447 1.00 96.31 73 VAL A N 1
ATOM 516 C CA . VAL A 1 73 ? -4.124 -8.429 7.566 1.00 96.31 73 VAL A CA 1
ATOM 517 C C . VAL A 1 73 ? -4.812 -9.555 6.809 1.00 96.31 73 VAL A C 1
ATOM 519 O O . VAL A 1 73 ? -5.728 -10.185 7.343 1.00 96.31 73 VAL A O 1
ATOM 522 N N . LEU A 1 74 ? -4.335 -9.811 5.593 1.00 95.62 74 LEU A N 1
ATOM 523 C CA . LEU A 1 74 ? -4.784 -10.865 4.692 1.00 95.62 74 LEU A CA 1
ATOM 524 C C . LEU A 1 74 ? -3.561 -11.619 4.171 1.00 95.62 74 LEU A C 1
ATOM 526 O O . LEU A 1 74 ? -2.566 -10.991 3.817 1.00 95.62 74 LEU A O 1
ATOM 530 N N . GLY A 1 75 ? -3.667 -12.944 4.060 1.00 93.50 75 GLY A N 1
ATOM 531 C CA . GLY A 1 75 ? -2.592 -13.798 3.560 1.00 93.50 75 GLY A CA 1
ATOM 532 C C . GLY A 1 75 ? -1.472 -14.004 4.582 1.00 93.50 75 GLY A C 1
ATOM 533 O O . GLY A 1 75 ? -1.625 -13.732 5.771 1.00 93.50 75 GLY A O 1
ATOM 534 N N . SER A 1 76 ? -0.339 -14.531 4.118 1.00 92.38 76 SER A N 1
ATOM 535 C CA . SER A 1 76 ? 0.851 -14.751 4.942 1.00 92.38 76 SER A CA 1
ATOM 536 C C . SER A 1 76 ? 2.049 -14.064 4.303 1.00 92.38 76 SER A C 1
ATOM 538 O O . SER A 1 76 ? 2.287 -14.209 3.104 1.00 92.38 76 SER A O 1
ATOM 540 N N . SER A 1 77 ? 2.807 -13.322 5.105 1.00 91.56 77 SER A N 1
ATOM 541 C CA . SER A 1 77 ? 4.026 -12.641 4.679 1.00 91.56 77 SER A CA 1
ATOM 542 C C . SER A 1 77 ? 5.175 -12.936 5.638 1.00 91.56 77 SER A C 1
ATOM 544 O O . SER A 1 77 ? 4.969 -13.245 6.812 1.00 91.56 77 SER A O 1
ATOM 546 N N . GLY A 1 78 ? 6.405 -12.792 5.144 1.00 93.06 78 GLY A N 1
ATOM 547 C CA . GLY A 1 78 ? 7.579 -12.698 6.009 1.00 93.06 78 GLY A CA 1
ATOM 548 C C . GLY A 1 78 ? 7.639 -11.360 6.756 1.00 93.06 78 GLY A C 1
ATOM 549 O O . GLY A 1 78 ? 6.718 -10.545 6.697 1.00 93.06 78 GLY A O 1
ATOM 550 N N . SER A 1 79 ? 8.770 -11.105 7.417 1.00 95.31 79 SER A N 1
ATOM 551 C CA . SER A 1 79 ? 9.056 -9.820 8.075 1.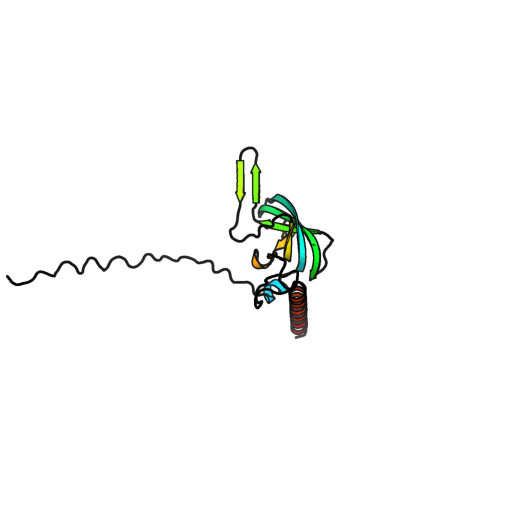00 95.31 79 SER A CA 1
ATOM 552 C C . SER A 1 79 ? 9.295 -8.668 7.094 1.00 95.31 79 SER A C 1
ATOM 554 O O . SER A 1 79 ? 9.298 -7.503 7.496 1.00 95.31 79 SER A O 1
ATOM 556 N N . VAL A 1 80 ? 9.511 -8.984 5.816 1.00 96.69 80 VAL A N 1
ATOM 557 C CA . VAL A 1 80 ? 9.688 -8.014 4.738 1.00 96.69 80 VAL A CA 1
ATOM 558 C C . VAL A 1 80 ? 8.925 -8.435 3.491 1.00 96.69 80 VAL A C 1
ATOM 560 O O . VAL A 1 80 ? 8.801 -9.627 3.202 1.00 96.69 80 VAL A O 1
ATOM 563 N N . VAL A 1 81 ? 8.462 -7.447 2.731 1.00 96.81 81 VAL A N 1
ATOM 564 C CA . VAL A 1 81 ? 7.900 -7.629 1.388 1.00 96.81 81 VAL A CA 1
ATOM 565 C C . VAL A 1 81 ? 8.521 -6.628 0.424 1.00 96.81 81 VAL A C 1
ATOM 567 O O . VAL A 1 81 ? 8.875 -5.515 0.811 1.00 96.81 81 VAL A O 1
ATOM 570 N N . GLN A 1 82 ? 8.670 -7.027 -0.834 1.00 96.56 82 GLN A N 1
ATOM 571 C CA . GLN A 1 82 ? 9.117 -6.141 -1.905 1.00 96.56 82 GLN A CA 1
ATOM 572 C C . GLN A 1 82 ? 7.930 -5.788 -2.783 1.00 96.56 82 GLN A C 1
ATOM 574 O O . GLN A 1 82 ? 7.197 -6.677 -3.211 1.00 96.56 82 GLN A O 1
ATOM 579 N N . VAL A 1 83 ? 7.760 -4.498 -3.049 1.00 95.25 83 VAL A N 1
ATOM 580 C CA . VAL A 1 83 ? 6.683 -3.965 -3.878 1.00 95.25 83 VAL A CA 1
ATOM 581 C C . VAL A 1 83 ? 7.299 -3.259 -5.075 1.00 95.25 83 VAL A C 1
ATOM 583 O O . VAL A 1 83 ? 8.130 -2.365 -4.911 1.00 95.25 83 VAL A O 1
ATOM 586 N N . ALA A 1 84 ? 6.906 -3.682 -6.269 1.00 92.75 84 ALA A N 1
ATOM 587 C CA . ALA A 1 84 ? 7.308 -3.091 -7.531 1.00 92.75 84 ALA A CA 1
ATOM 588 C C . ALA A 1 84 ? 6.284 -2.042 -7.970 1.00 92.75 84 ALA A C 1
ATOM 590 O O . ALA A 1 84 ? 5.084 -2.315 -8.049 1.00 92.75 84 ALA A O 1
ATOM 591 N N . THR A 1 85 ? 6.775 -0.851 -8.290 1.00 89.94 85 THR A N 1
ATOM 592 C CA . THR A 1 85 ? 5.990 0.244 -8.853 1.00 89.94 85 THR A CA 1
ATOM 593 C C . THR A 1 85 ? 6.612 0.724 -10.172 1.00 89.94 85 THR A C 1
ATOM 595 O O . THR A 1 85 ? 7.839 0.817 -10.265 1.00 89.94 85 THR A O 1
ATOM 598 N N . PRO A 1 86 ? 5.811 1.007 -11.219 1.00 87.00 86 PRO A N 1
ATOM 599 C CA . PRO A 1 86 ? 6.341 1.486 -12.496 1.00 87.00 86 PRO A CA 1
ATOM 600 C C . PRO A 1 86 ? 7.029 2.855 -12.399 1.00 87.00 86 PRO A C 1
ATOM 602 O O . PRO A 1 86 ? 6.560 3.771 -11.726 1.00 87.00 86 PRO A O 1
ATOM 605 N N . GLY A 1 87 ? 8.111 3.035 -13.144 1.00 82.50 87 GLY A N 1
ATOM 606 C CA . GLY A 1 87 ? 8.887 4.267 -13.195 1.00 82.50 87 GLY A CA 1
ATOM 607 C C . GLY A 1 87 ? 9.967 4.370 -12.117 1.00 82.50 87 GLY A C 1
ATOM 608 O O . GLY A 1 87 ? 10.342 3.405 -11.450 1.00 82.50 87 GLY A O 1
ATOM 609 N N . GLY A 1 88 ? 10.516 5.573 -11.973 1.00 77.38 88 GLY A N 1
ATOM 610 C CA . GLY A 1 88 ? 11.630 5.881 -11.085 1.00 77.38 88 GLY A CA 1
ATOM 611 C C . GLY A 1 88 ? 12.563 6.940 -11.667 1.00 77.38 88 GLY A C 1
ATOM 612 O O . GLY A 1 88 ? 12.420 7.392 -12.806 1.00 77.38 88 GLY A O 1
ATOM 613 N N . ILE A 1 89 ? 13.540 7.355 -10.862 1.00 74.12 89 ILE A N 1
ATOM 614 C CA . ILE A 1 89 ? 14.629 8.227 -11.313 1.00 74.12 89 ILE A CA 1
ATOM 615 C C . ILE A 1 89 ? 15.899 7.388 -11.369 1.00 74.12 89 ILE A C 1
ATOM 617 O O . ILE A 1 89 ? 16.425 6.976 -10.336 1.00 74.12 89 ILE A O 1
ATOM 621 N N . PHE A 1 90 ? 16.407 7.163 -12.575 1.00 69.19 90 PHE A N 1
ATOM 622 C CA . PHE A 1 90 ? 17.644 6.437 -12.818 1.00 69.19 90 PHE A CA 1
ATOM 623 C C . PHE A 1 90 ? 18.732 7.384 -13.328 1.00 69.19 90 PHE A C 1
ATOM 625 O O . PHE A 1 90 ? 18.497 8.236 -14.187 1.00 69.19 90 PHE A O 1
ATOM 632 N N . ARG A 1 91 ? 19.954 7.242 -12.809 1.00 66.06 91 ARG A N 1
ATOM 633 C CA . ARG A 1 91 ? 21.117 7.996 -13.288 1.00 66.06 91 ARG A CA 1
ATOM 634 C C . ARG A 1 91 ? 21.968 7.097 -14.177 1.00 66.06 91 ARG A C 1
ATOM 636 O O . ARG A 1 91 ? 22.628 6.194 -13.676 1.00 66.06 91 ARG A O 1
ATOM 643 N N . SER A 1 92 ? 22.018 7.405 -15.471 1.00 68.62 92 SER A N 1
ATOM 644 C CA . SER A 1 92 ? 22.920 6.751 -16.423 1.00 68.62 92 SER A CA 1
ATOM 645 C C . SER A 1 92 ? 24.073 7.696 -16.771 1.00 68.62 92 SER A C 1
ATOM 647 O O . SER A 1 92 ? 23.930 8.650 -17.543 1.00 68.62 92 SER A O 1
ATOM 649 N N . GLY A 1 93 ? 25.226 7.490 -16.128 1.00 74.12 93 GLY A N 1
ATOM 650 C CA . GLY A 1 93 ? 26.396 8.360 -16.272 1.00 74.12 93 GLY A CA 1
ATOM 651 C C . GLY A 1 93 ? 26.111 9.808 -15.849 1.00 74.12 93 GLY A C 1
ATOM 652 O O . GLY A 1 93 ? 25.874 10.093 -14.674 1.00 74.12 93 GLY A O 1
ATOM 653 N N . LYS A 1 94 ? 26.155 10.742 -16.810 1.00 69.25 94 LYS A N 1
ATOM 654 C CA . LYS A 1 94 ? 25.865 12.172 -16.582 1.00 69.25 94 LYS A CA 1
ATOM 655 C C . LYS A 1 94 ? 24.383 12.535 -16.743 1.00 69.25 94 LYS A C 1
ATOM 657 O O . LYS A 1 94 ? 24.016 13.664 -16.428 1.00 69.25 94 LYS A O 1
ATOM 662 N N . PHE A 1 95 ? 23.548 11.613 -17.219 1.00 63.19 95 PHE A N 1
ATOM 663 C CA . PHE A 1 95 ? 22.144 11.871 -17.526 1.00 63.19 95 PHE A CA 1
ATOM 664 C C . PHE A 1 95 ? 21.225 11.333 -16.425 1.00 63.19 95 PHE A C 1
ATOM 666 O O . PHE A 1 95 ? 21.460 10.260 -15.866 1.00 63.19 95 PHE A O 1
ATOM 673 N N . LEU A 1 96 ? 20.178 12.097 -16.114 1.00 68.88 96 LEU A N 1
ATOM 674 C CA . LEU A 1 96 ? 19.081 11.684 -15.244 1.00 68.88 96 LEU A CA 1
ATOM 675 C C . LEU A 1 96 ? 17.887 11.329 -16.127 1.00 68.88 96 LEU A C 1
ATOM 677 O O . LEU A 1 96 ? 17.360 12.190 -16.829 1.00 68.88 96 LEU A O 1
ATOM 681 N N . LEU A 1 97 ? 17.484 10.065 -16.094 1.00 67.81 97 LEU A N 1
ATOM 682 C CA . LEU A 1 97 ? 16.277 9.561 -16.729 1.00 67.81 97 LEU A CA 1
ATOM 683 C C . LEU A 1 97 ? 15.200 9.484 -15.650 1.00 67.81 97 LEU A C 1
ATOM 685 O O . LEU A 1 97 ? 15.397 8.850 -14.614 1.00 67.81 97 LEU A O 1
ATOM 689 N N . ARG A 1 98 ? 14.082 10.175 -15.866 1.00 71.50 98 ARG A N 1
ATOM 690 C CA . ARG A 1 98 ? 12.914 10.105 -14.990 1.00 71.50 98 ARG A CA 1
ATOM 691 C C . ARG A 1 98 ? 11.757 9.545 -15.788 1.00 71.50 98 ARG A C 1
ATOM 693 O O . ARG A 1 98 ? 11.295 10.188 -16.726 1.00 71.50 98 ARG A O 1
ATOM 700 N N . GLU A 1 99 ? 11.278 8.392 -15.363 1.00 73.12 99 GLU A N 1
ATOM 701 C CA . GLU A 1 99 ? 10.031 7.814 -15.832 1.00 73.12 99 GLU A CA 1
ATOM 702 C C . GLU A 1 99 ? 9.016 7.953 -14.699 1.00 73.12 99 GLU A C 1
ATOM 704 O O . GLU A 1 99 ? 9.260 7.527 -13.573 1.00 73.12 99 GLU A O 1
ATOM 709 N N . SER A 1 100 ? 7.917 8.653 -14.955 1.00 66.06 100 SER A N 1
ATOM 710 C CA . SER A 1 100 ? 6.863 8.873 -13.968 1.00 66.06 100 SER A CA 1
ATOM 711 C C . SER A 1 100 ? 5.535 8.694 -14.672 1.00 66.06 100 SER A C 1
ATOM 713 O O . SER A 1 100 ? 5.222 9.438 -15.599 1.00 66.06 100 SER A O 1
ATOM 715 N N . THR A 1 101 ? 4.750 7.732 -14.217 1.00 64.38 101 THR A N 1
ATOM 716 C CA . THR A 1 101 ? 3.340 7.606 -14.579 1.00 64.38 101 THR A CA 1
ATOM 717 C C . THR A 1 101 ? 2.514 8.364 -13.539 1.00 64.38 101 THR A C 1
ATOM 719 O O . THR A 1 101 ? 2.855 8.366 -12.356 1.00 64.38 101 THR A O 1
ATOM 722 N N . ALA A 1 102 ? 1.481 9.088 -13.983 1.00 60.47 102 ALA A N 1
ATOM 723 C CA . ALA A 1 102 ? 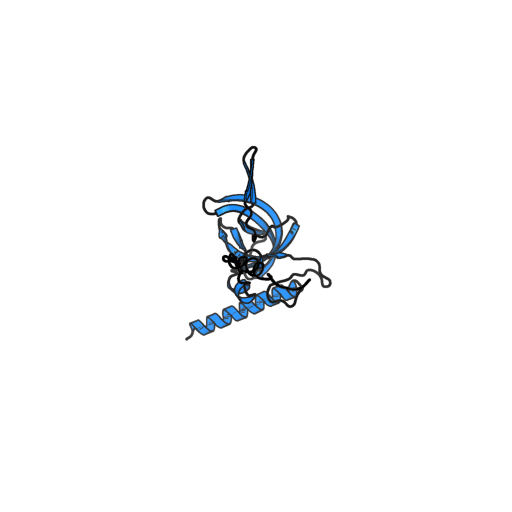0.740 10.038 -13.143 1.00 60.47 102 ALA A CA 1
ATOM 724 C C . ALA A 1 102 ? 0.062 9.390 -11.921 1.00 60.47 102 ALA A C 1
ATOM 726 O O . ALA A 1 102 ? -0.196 10.075 -10.936 1.00 60.47 102 ALA A O 1
ATOM 727 N N . ASP A 1 103 ? -0.146 8.073 -11.966 1.00 67.62 103 ASP A N 1
ATOM 728 C CA . ASP A 1 103 ? -0.940 7.336 -10.990 1.00 67.62 103 ASP A CA 1
ATOM 729 C C . ASP A 1 103 ? -0.146 6.286 -10.205 1.00 67.62 103 ASP A C 1
ATOM 731 O O . ASP A 1 103 ? -0.749 5.420 -9.580 1.00 67.62 103 ASP A O 1
ATOM 735 N N . THR A 1 104 ? 1.189 6.338 -10.221 1.00 75.81 104 THR A N 1
ATOM 736 C CA . THR A 1 104 ? 2.003 5.372 -9.470 1.00 75.81 104 THR A CA 1
ATOM 737 C C . THR A 1 104 ? 2.329 5.869 -8.063 1.00 75.81 104 THR A C 1
ATOM 739 O O . THR A 1 104 ? 2.839 6.987 -7.921 1.00 75.81 104 THR A O 1
ATOM 742 N N . PRO A 1 105 ? 2.130 5.036 -7.022 1.00 78.56 105 PRO A N 1
ATOM 743 C CA . PRO A 1 105 ? 2.434 5.440 -5.662 1.00 78.56 105 PRO A CA 1
ATOM 744 C C . PRO A 1 105 ? 3.942 5.598 -5.468 1.00 78.56 105 PRO A C 1
ATOM 746 O O . PRO A 1 105 ? 4.749 4.753 -5.866 1.00 78.56 105 PRO A O 1
ATOM 749 N N . MET A 1 106 ? 4.319 6.700 -4.822 1.00 83.56 106 MET A N 1
ATOM 750 C CA . MET A 1 106 ? 5.686 6.958 -4.388 1.00 83.56 106 MET A CA 1
ATOM 751 C C . MET A 1 106 ? 5.780 6.777 -2.878 1.00 83.56 106 MET A C 1
ATOM 753 O O . MET A 1 106 ? 5.072 7.436 -2.117 1.00 83.56 106 MET A O 1
ATOM 757 N N . PHE A 1 107 ? 6.696 5.920 -2.445 1.00 91.75 107 PHE A N 1
ATOM 758 C CA . PHE A 1 107 ? 6.881 5.598 -1.038 1.00 91.75 107 PHE A CA 1
ATOM 759 C C . PHE A 1 107 ? 8.128 6.287 -0.494 1.00 91.75 107 PHE A C 1
ATOM 761 O O . PHE A 1 107 ? 9.249 5.998 -0.911 1.00 91.75 107 PHE A O 1
ATOM 768 N N . ALA A 1 108 ? 7.939 7.212 0.445 1.00 91.81 108 ALA A N 1
ATOM 769 C CA . ALA A 1 108 ? 9.054 7.802 1.172 1.00 91.81 108 ALA A CA 1
ATOM 770 C C . ALA A 1 108 ? 9.600 6.795 2.192 1.00 91.81 108 ALA A C 1
ATOM 772 O O . ALA A 1 108 ? 8.826 6.133 2.884 1.00 91.81 108 ALA A O 1
ATOM 773 N N . ILE A 1 109 ? 10.923 6.698 2.328 1.00 95.94 109 ILE A N 1
ATOM 774 C CA . ILE A 1 109 ? 11.525 5.875 3.385 1.00 95.94 109 ILE A CA 1
ATOM 775 C C . ILE A 1 109 ? 11.062 6.391 4.755 1.00 95.94 109 ILE A C 1
ATOM 777 O O . ILE A 1 109 ? 11.055 7.599 4.993 1.00 95.94 109 ILE A O 1
ATOM 781 N N . GLY A 1 110 ? 10.643 5.476 5.626 1.00 95.81 110 GLY A N 1
ATOM 782 C CA . GLY A 1 110 ? 10.037 5.759 6.926 1.00 95.81 110 GLY A CA 1
ATOM 783 C C . GLY A 1 110 ? 8.521 5.971 6.896 1.00 95.81 110 GLY A C 1
ATOM 784 O O . GLY A 1 110 ? 7.918 6.153 7.949 1.00 95.81 110 GLY A O 1
ATOM 785 N N . SER A 1 111 ? 7.881 5.963 5.719 1.00 95.94 111 SER A N 1
ATOM 786 C CA . SER A 1 111 ? 6.417 6.041 5.639 1.00 95.94 111 SER A CA 1
ATOM 787 C C . SER A 1 111 ? 5.774 4.668 5.846 1.00 95.94 111 SER A C 1
ATOM 789 O O . SER A 1 111 ? 6.209 3.679 5.252 1.00 95.94 111 SER A O 1
ATOM 791 N N . GLU A 1 112 ? 4.744 4.614 6.694 1.00 97.38 112 GLU A N 1
ATOM 792 C CA . GLU A 1 112 ? 3.945 3.411 6.947 1.00 97.38 112 GLU A CA 1
ATOM 793 C C . GLU A 1 112 ? 2.696 3.412 6.056 1.00 97.38 112 GLU A C 1
ATOM 795 O O . GLU A 1 112 ? 2.040 4.441 5.880 1.00 97.38 112 GLU A O 1
ATOM 800 N N . HIS A 1 113 ? 2.375 2.261 5.470 1.00 97.50 113 HIS A N 1
ATOM 801 C CA . HIS A 1 113 ? 1.247 2.090 4.555 1.00 97.50 113 HIS A CA 1
ATOM 802 C C . HIS A 1 113 ? 0.526 0.775 4.822 1.00 97.50 113 HIS A C 1
ATOM 804 O O . HIS A 1 113 ? 1.155 -0.229 5.157 1.00 97.50 113 HIS A O 1
ATOM 810 N N . MET A 1 114 ? -0.788 0.780 4.615 1.00 97.31 114 MET A N 1
ATOM 811 C CA . MET A 1 114 ? -1.576 -0.421 4.386 1.00 97.31 114 MET A CA 1
ATOM 812 C C . MET A 1 114 ? -1.603 -0.686 2.880 1.00 97.31 114 MET A C 1
ATOM 814 O O . MET A 1 114 ? -2.052 0.153 2.098 1.00 97.31 114 MET A O 1
ATOM 818 N N . LEU A 1 115 ? -1.085 -1.843 2.483 1.00 97.12 115 LEU A N 1
ATOM 819 C CA . LEU A 1 115 ? -0.836 -2.204 1.095 1.00 97.12 115 LEU A CA 1
ATOM 820 C C . LEU A 1 115 ? -1.687 -3.404 0.699 1.00 97.12 115 LEU A C 1
ATOM 822 O O . LEU A 1 115 ? -1.613 -4.454 1.336 1.00 97.12 115 LEU A O 1
ATOM 826 N N . PHE A 1 116 ? -2.432 -3.242 -0.386 1.00 97.12 116 PHE A N 1
ATOM 827 C CA . PHE A 1 116 ? -3.214 -4.265 -1.068 1.00 97.12 116 PHE A CA 1
ATOM 828 C C . PHE A 1 116 ? -2.380 -4.807 -2.220 1.00 97.12 116 PHE A C 1
ATOM 830 O O . PHE A 1 116 ? -2.042 -4.079 -3.157 1.00 97.12 116 PHE A O 1
ATOM 837 N N . LEU A 1 117 ? -1.971 -6.065 -2.106 1.00 96.44 117 LEU A N 1
ATOM 838 C CA . LEU A 1 117 ? -0.897 -6.641 -2.898 1.00 96.44 117 LEU A CA 1
ATOM 839 C C . LEU A 1 117 ? -1.354 -7.904 -3.625 1.00 96.44 117 LEU A C 1
ATOM 841 O O . LEU A 1 117 ? -2.045 -8.767 -3.077 1.00 96.44 117 LEU A O 1
ATOM 845 N N . ASN A 1 118 ? -0.879 -8.044 -4.857 1.00 94.81 118 ASN A N 1
ATOM 846 C CA . ASN A 1 118 ? -0.977 -9.271 -5.637 1.00 94.81 118 ASN A CA 1
ATOM 847 C C . ASN A 1 118 ? 0.367 -9.559 -6.330 1.00 94.81 118 ASN A C 1
ATOM 849 O O . ASN A 1 118 ? 1.297 -8.752 -6.259 1.00 94.81 118 ASN A O 1
ATOM 853 N N . SER A 1 119 ? 0.511 -10.727 -6.951 1.00 90.69 119 SER A N 1
ATOM 854 C CA . SER A 1 119 ? 1.717 -11.107 -7.684 1.00 90.69 119 SER A CA 1
ATOM 855 C C . SER A 1 119 ? 2.069 -10.056 -8.737 1.00 90.69 119 SER A C 1
ATOM 857 O O . SER A 1 119 ? 1.248 -9.705 -9.581 1.00 90.69 119 SER A O 1
ATOM 859 N N . GLY A 1 120 ? 3.297 -9.548 -8.666 1.00 85.75 120 GLY A N 1
ATOM 860 C CA . GLY A 1 120 ? 3.835 -8.546 -9.576 1.00 85.75 120 GLY A CA 1
ATOM 861 C C . GLY A 1 120 ? 5.054 -9.052 -10.353 1.00 85.75 120 GLY A C 1
ATOM 862 O O . GLY A 1 120 ? 5.426 -10.229 -10.265 1.00 85.75 120 GLY A O 1
ATOM 863 N N . PRO A 1 121 ? 5.694 -8.169 -11.136 1.00 80.06 121 PRO A N 1
ATOM 864 C CA . PRO A 1 121 ? 6.890 -8.512 -11.894 1.00 80.06 121 PRO A CA 1
ATOM 865 C C . PRO A 1 121 ? 8.099 -8.748 -10.974 1.00 80.06 121 PRO A C 1
ATOM 867 O O . PRO A 1 121 ? 8.139 -8.312 -9.824 1.00 80.06 121 PRO A O 1
ATOM 870 N N . GLN A 1 122 ? 9.129 -9.417 -11.504 1.00 75.69 122 GLN A N 1
ATOM 871 C CA . GLN A 1 122 ? 10.438 -9.586 -10.848 1.00 75.69 122 GLN A CA 1
ATOM 872 C C . GLN A 1 122 ? 10.393 -10.240 -9.448 1.00 75.69 122 GLN A C 1
ATOM 874 O O . GLN A 1 122 ? 11.222 -9.931 -8.593 1.00 75.69 122 GLN A O 1
ATOM 879 N N . ASN A 1 123 ? 9.448 -11.160 -9.211 1.00 83.38 123 ASN A N 1
ATOM 880 C CA . ASN A 1 123 ? 9.201 -11.805 -7.908 1.00 83.38 123 ASN A CA 1
ATOM 881 C C . ASN A 1 123 ? 8.853 -10.823 -6.769 1.00 83.38 123 ASN A C 1
ATOM 883 O O . ASN A 1 123 ? 8.974 -11.171 -5.594 1.00 83.38 123 ASN A O 1
ATOM 887 N N . ALA A 1 124 ? 8.430 -9.604 -7.107 1.00 90.31 124 ALA A N 1
ATOM 888 C CA . ALA A 1 124 ? 7.893 -8.630 -6.170 1.00 90.31 124 ALA A CA 1
ATOM 889 C C . ALA A 1 124 ? 6.359 -8.629 -6.225 1.00 90.31 124 ALA A C 1
ATOM 891 O O . ALA A 1 124 ? 5.744 -9.160 -7.151 1.00 90.31 124 ALA A O 1
ATOM 892 N N . PHE A 1 125 ? 5.729 -8.015 -5.232 1.00 94.56 125 PHE A N 1
ATOM 893 C CA . PHE A 1 125 ? 4.302 -7.726 -5.264 1.00 94.56 125 PHE A CA 1
ATOM 894 C C . PHE A 1 125 ? 4.023 -6.470 -6.091 1.00 94.56 125 PHE A C 1
ATOM 896 O O . PHE A 1 125 ? 4.822 -5.537 -6.101 1.00 94.56 125 PHE A O 1
ATOM 903 N N . ALA A 1 126 ? 2.872 -6.426 -6.749 1.00 92.56 126 ALA A N 1
ATOM 904 C CA . ALA A 1 126 ? 2.313 -5.215 -7.336 1.00 92.56 126 ALA A CA 1
ATOM 905 C C . ALA A 1 126 ? 1.169 -4.699 -6.456 1.00 92.56 126 ALA A C 1
ATOM 907 O O . ALA A 1 126 ? 0.475 -5.486 -5.806 1.00 92.56 126 ALA A O 1
ATOM 908 N N . VAL A 1 127 ? 0.970 -3.379 -6.444 1.00 93.00 127 VAL A N 1
ATOM 909 C CA . VAL A 1 127 ? -0.154 -2.760 -5.733 1.00 93.00 127 VAL A CA 1
ATOM 910 C C . VAL A 1 127 ? -1.432 -2.921 -6.556 1.00 93.00 127 VAL A C 1
ATOM 912 O O . VAL A 1 127 ? -1.488 -2.506 -7.716 1.00 93.00 127 VAL A O 1
ATOM 915 N N . VAL A 1 128 ? -2.464 -3.510 -5.955 1.00 91.25 128 VAL A N 1
ATOM 916 C CA . VAL A 1 128 ? -3.793 -3.650 -6.567 1.00 91.25 128 VAL A CA 1
ATOM 917 C C . VAL A 1 128 ? -4.440 -2.268 -6.692 1.00 91.25 128 VAL A C 1
ATOM 919 O O . VAL A 1 128 ? -4.323 -1.436 -5.797 1.00 91.25 128 VAL A O 1
ATOM 922 N N . GLY A 1 129 ? -5.095 -1.971 -7.817 1.00 83.69 129 GLY A N 1
ATOM 923 C CA . GLY A 1 129 ? -5.732 -0.661 -8.026 1.00 83.69 129 GLY A CA 1
ATOM 924 C C . GLY A 1 129 ? -4.752 0.524 -8.099 1.00 83.69 129 GLY A C 1
ATOM 925 O O . GLY A 1 129 ? -5.163 1.679 -7.960 1.00 83.69 129 GLY A O 1
ATOM 926 N N . VAL A 1 130 ? -3.460 0.254 -8.317 1.00 80.75 130 VAL A N 1
ATOM 927 C CA . VAL A 1 130 ? -2.374 1.244 -8.410 1.00 80.75 130 VAL A CA 1
ATOM 928 C C . VAL A 1 130 ? -2.289 2.121 -7.150 1.00 80.75 130 VAL A C 1
ATOM 930 O O . VAL A 1 130 ? -1.923 1.623 -6.093 1.00 80.75 130 VAL A O 1
ATOM 933 N N . ASN A 1 131 ? -2.644 3.408 -7.208 1.00 77.50 131 ASN A N 1
ATOM 934 C CA . ASN A 1 131 ? -2.673 4.286 -6.033 1.00 77.50 131 ASN A CA 1
ATOM 935 C C . ASN A 1 131 ? -3.742 3.891 -5.000 1.00 77.50 131 ASN A C 1
ATOM 937 O O . ASN A 1 131 ? -3.581 4.185 -3.819 1.00 77.50 131 ASN A O 1
ATOM 941 N N . GLN A 1 132 ? -4.840 3.250 -5.415 1.00 80.44 132 GLN A N 1
ATOM 942 C CA . GLN A 1 132 ? -5.978 2.983 -4.524 1.00 80.44 132 GLN A CA 1
ATOM 943 C C . GLN A 1 132 ? -5.688 1.867 -3.509 1.00 80.44 132 GLN A C 1
ATOM 945 O O . GLN A 1 132 ? -6.269 1.869 -2.427 1.00 80.44 132 GLN A O 1
ATOM 950 N N . GLY A 1 133 ? -4.763 0.956 -3.828 1.00 87.06 133 GLY A N 1
ATOM 951 C CA . GLY A 1 133 ? -4.306 -0.102 -2.926 1.00 87.06 133 GLY A CA 1
ATOM 952 C C . GLY A 1 133 ? -3.119 0.273 -2.045 1.00 87.06 133 GLY A C 1
ATOM 953 O O . GLY A 1 133 ? -2.592 -0.593 -1.353 1.00 87.06 133 GLY A O 1
ATOM 954 N N . ALA A 1 134 ? -2.674 1.529 -2.063 1.00 93.19 134 ALA A N 1
ATOM 955 C CA . ALA A 1 134 ? -1.594 2.022 -1.216 1.00 93.19 134 ALA A CA 1
ATOM 956 C C . ALA A 1 134 ? -2.113 3.136 -0.305 1.00 93.19 134 ALA A C 1
ATOM 958 O O . ALA A 1 134 ? -2.071 4.318 -0.647 1.00 93.19 134 ALA A O 1
ATOM 959 N N . ALA A 1 135 ? -2.614 2.756 0.868 1.00 94.19 135 ALA A N 1
ATOM 960 C CA . ALA A 1 135 ? -3.202 3.698 1.804 1.00 94.19 135 ALA A CA 1
ATOM 961 C C . ALA A 1 135 ? -2.199 4.093 2.892 1.00 94.19 135 ALA A C 1
ATOM 963 O O . ALA A 1 135 ? -1.746 3.256 3.675 1.00 94.19 135 ALA A O 1
ATOM 964 N N . ALA A 1 136 ? -1.875 5.383 2.961 1.00 95.12 136 ALA A N 1
ATOM 965 C CA . ALA A 1 136 ? -0.956 5.903 3.965 1.00 95.12 136 ALA A CA 1
ATOM 966 C C . ALA A 1 136 ? -1.522 5.725 5.380 1.00 95.12 136 ALA A C 1
ATOM 968 O O . ALA A 1 136 ? -2.672 6.084 5.653 1.00 95.12 136 ALA A O 1
ATOM 969 N N . VAL A 1 137 ? -0.686 5.216 6.283 1.00 96.56 137 VAL A N 1
ATOM 970 C CA . VAL A 1 137 ? -0.976 5.146 7.713 1.00 96.56 137 VAL A CA 1
ATOM 971 C C . VAL A 1 137 ? -0.409 6.392 8.377 1.00 96.56 137 VAL A C 1
ATOM 973 O O . VAL A 1 137 ? 0.731 6.790 8.144 1.00 96.56 137 VAL A O 1
ATOM 976 N N . PHE A 1 138 ? -1.221 7.031 9.206 1.00 95.69 138 PHE A N 1
ATOM 977 C CA . PHE A 1 138 ? -0.855 8.250 9.914 1.00 95.69 138 PHE A CA 1
ATOM 978 C C . PHE A 1 138 ? -1.386 8.224 11.344 1.00 95.69 138 PHE A C 1
ATOM 980 O O . PHE A 1 138 ? -2.318 7.488 11.668 1.00 95.69 138 PHE A O 1
ATOM 987 N N . GLU A 1 139 ? -0.806 9.050 12.211 1.00 95.69 139 GLU A N 1
ATOM 988 C CA . GLU A 1 139 ? -1.304 9.213 13.575 1.00 95.69 139 GLU A CA 1
ATOM 989 C C . GLU A 1 139 ? -2.578 10.064 13.583 1.00 95.69 139 GLU A C 1
ATOM 991 O O . GLU A 1 139 ? -2.571 11.258 13.271 1.00 95.69 139 GLU A O 1
ATOM 996 N N . GLY A 1 140 ? -3.694 9.425 13.919 1.00 91.00 140 GLY A N 1
ATOM 997 C CA . GLY A 1 140 ? -4.996 10.039 14.119 1.00 91.00 140 GLY A CA 1
ATOM 998 C C . GLY A 1 140 ? -5.299 10.298 15.595 1.00 91.00 140 GLY A C 1
ATOM 999 O O . GLY A 1 140 ? -4.535 9.981 16.504 1.00 91.00 140 GLY A O 1
ATOM 1000 N N . LYS A 1 141 ? -6.485 10.855 15.867 1.00 88.69 141 LYS A N 1
ATOM 1001 C CA . LYS A 1 141 ? -6.937 11.142 17.245 1.00 88.69 141 LYS A CA 1
ATOM 1002 C C . LYS A 1 141 ? -7.082 9.888 18.116 1.00 88.69 141 LYS A C 1
ATOM 1004 O O . LYS A 1 141 ? -7.000 9.992 19.334 1.00 88.69 141 LYS A O 1
ATOM 1009 N N . ALA A 1 142 ? -7.332 8.739 17.494 1.00 89.62 142 ALA A N 1
ATOM 1010 C CA . ALA A 1 142 ? -7.530 7.450 18.153 1.00 89.62 142 ALA A CA 1
ATOM 1011 C C . ALA A 1 142 ? -6.326 6.500 17.965 1.00 89.62 142 ALA A C 1
ATOM 1013 O O . ALA A 1 142 ? -6.464 5.294 18.154 1.00 89.62 142 ALA A O 1
ATOM 1014 N N . GLY A 1 143 ? -5.156 7.040 17.597 1.00 92.94 143 GLY A N 1
ATOM 1015 C CA . GLY A 1 143 ? -3.947 6.286 17.254 1.00 92.94 143 GLY A CA 1
ATOM 1016 C C . GLY A 1 143 ? -3.775 6.124 15.745 1.00 92.94 143 GLY A C 1
ATOM 1017 O O . GLY A 1 143 ? -4.329 6.905 14.970 1.00 92.94 143 GLY A O 1
ATOM 1018 N N . ARG A 1 144 ? -3.025 5.099 15.325 1.00 96.12 144 ARG A N 1
ATOM 1019 C CA . ARG A 1 144 ? -2.761 4.823 13.906 1.00 96.12 144 ARG A CA 1
ATOM 1020 C C . ARG A 1 144 ? -4.057 4.654 13.112 1.00 96.12 144 ARG A C 1
ATOM 1022 O O . ARG A 1 144 ? -4.927 3.855 13.470 1.00 96.12 144 ARG A O 1
ATOM 1029 N N . SER A 1 145 ? -4.152 5.389 12.016 1.00 96.62 145 SER A N 1
ATOM 1030 C CA . SER A 1 145 ? -5.350 5.558 11.203 1.00 96.62 145 SER A CA 1
ATOM 1031 C C . SER A 1 145 ? -5.027 5.511 9.716 1.00 96.62 145 SER A C 1
ATOM 1033 O O . SER A 1 145 ? -3.894 5.750 9.303 1.00 96.62 145 SER A O 1
ATOM 1035 N N . VAL A 1 146 ? -6.046 5.210 8.919 1.00 95.62 146 VAL A N 1
ATOM 1036 C CA . VAL A 1 146 ? -5.969 5.094 7.462 1.00 95.62 146 VAL A CA 1
ATOM 1037 C C . VAL A 1 146 ? -7.271 5.602 6.835 1.00 95.62 146 VAL A C 1
ATOM 1039 O O . VAL A 1 146 ? -8.288 5.766 7.513 1.00 95.62 146 VAL A O 1
ATOM 1042 N N . VAL A 1 147 ? -7.238 5.889 5.536 1.00 93.50 147 VAL A N 1
ATOM 1043 C CA . VAL A 1 147 ? -8.432 6.150 4.723 1.00 93.50 147 VAL A CA 1
ATOM 1044 C C . VAL A 1 147 ? -8.438 5.141 3.587 1.00 93.50 147 VAL A C 1
ATOM 1046 O O . VAL A 1 147 ? -7.553 5.171 2.736 1.00 93.50 147 VAL A O 1
ATOM 1049 N N . LEU A 1 148 ? -9.428 4.253 3.581 1.00 91.31 148 LEU A N 1
ATOM 1050 C CA . LEU A 1 148 ? -9.610 3.261 2.525 1.00 91.31 148 LEU A CA 1
ATOM 1051 C C . LEU A 1 148 ? -10.836 3.596 1.661 1.00 91.31 148 LEU A C 1
ATOM 1053 O O . LEU A 1 148 ? -11.786 4.220 2.158 1.00 91.31 148 LEU A O 1
ATOM 1057 N N . PRO A 1 149 ? -10.867 3.147 0.392 1.00 88.06 149 PRO A N 1
ATOM 1058 C CA . PRO A 1 149 ? -12.044 3.266 -0.463 1.00 88.06 149 PRO A CA 1
ATOM 1059 C C . PRO A 1 149 ? -13.326 2.746 0.209 1.00 88.06 149 PRO A C 1
ATOM 1061 O O . PRO A 1 149 ? -13.299 1.864 1.073 1.00 88.06 149 PRO A O 1
ATOM 1064 N N . GLY A 1 150 ? -14.464 3.351 -0.142 1.00 82.56 150 GLY A N 1
ATOM 1065 C CA . GLY A 1 150 ? -15.781 2.999 0.410 1.00 82.56 150 GLY A CA 1
ATOM 1066 C C . GLY A 1 150 ? -15.988 3.326 1.900 1.00 82.56 150 GLY A C 1
ATOM 1067 O O . GLY A 1 150 ? -17.094 3.156 2.410 1.00 82.56 150 GLY A O 1
ATOM 1068 N N . GLY A 1 151 ? -14.961 3.810 2.609 1.00 80.12 151 GLY A N 1
ATOM 1069 C CA . GLY A 1 151 ? -15.057 4.206 4.012 1.00 80.12 151 GLY A CA 1
ATOM 1070 C C . GLY A 1 151 ? -15.791 5.537 4.216 1.00 80.12 151 GLY A C 1
ATOM 1071 O O . GLY A 1 151 ? -15.878 6.376 3.321 1.00 80.12 151 GLY A O 1
ATOM 1072 N N . LYS A 1 152 ? -16.276 5.779 5.442 1.00 81.56 152 LYS A N 1
ATOM 1073 C CA . LYS A 1 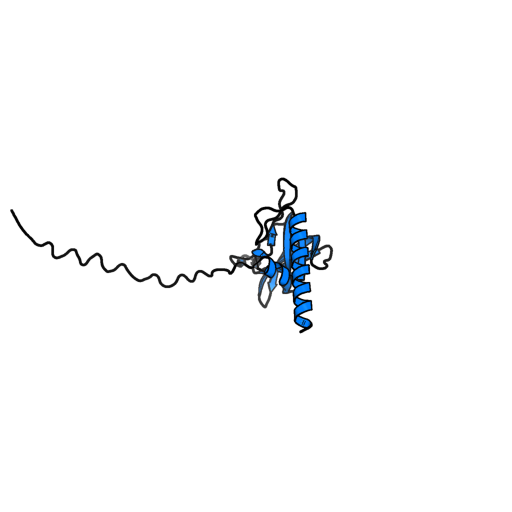152 ? -16.910 7.056 5.842 1.00 81.56 152 LYS A CA 1
ATOM 1074 C C . LYS A 1 152 ? -15.899 8.168 6.174 1.00 81.56 152 LYS A C 1
ATOM 1076 O O . LYS A 1 152 ? -16.281 9.194 6.734 1.00 81.56 152 LYS A O 1
ATOM 1081 N N . GLY A 1 153 ? -14.621 7.967 5.856 1.00 87.19 153 GLY A N 1
ATOM 1082 C CA . GLY A 1 153 ? -13.524 8.879 6.167 1.00 87.19 153 GLY A CA 1
ATOM 1083 C C . GLY A 1 153 ? -12.373 8.160 6.862 1.00 87.19 153 GLY A C 1
ATOM 1084 O O . GLY A 1 153 ? -12.040 7.033 6.508 1.00 87.19 153 GLY A O 1
ATOM 1085 N N . VAL A 1 154 ? -11.765 8.840 7.834 1.00 92.12 154 VAL A N 1
ATOM 1086 C CA . VAL A 1 154 ? -10.665 8.296 8.638 1.00 92.12 154 VAL A CA 1
ATOM 1087 C C . VAL A 1 154 ? -11.185 7.189 9.546 1.00 92.12 154 VAL A C 1
ATOM 1089 O O . VAL A 1 154 ? -12.112 7.411 10.324 1.00 92.12 154 VAL A O 1
ATOM 1092 N N . GLU A 1 155 ? -10.543 6.034 9.478 1.00 94.31 155 GLU A N 1
ATOM 1093 C CA . GLU A 1 155 ? -10.778 4.888 10.351 1.00 94.31 155 GLU A CA 1
ATOM 1094 C C . GLU A 1 155 ? -9.478 4.510 11.066 1.00 94.31 155 GLU A C 1
ATOM 1096 O O . GLU A 1 155 ? -8.373 4.839 10.620 1.00 94.31 155 GLU A O 1
ATOM 1101 N N . THR A 1 156 ? -9.581 3.868 12.226 1.00 95.88 156 THR A N 1
ATOM 1102 C CA . THR A 1 156 ? -8.400 3.317 12.899 1.00 95.88 156 THR A CA 1
ATOM 1103 C C . THR A 1 156 ? -7.859 2.123 12.122 1.00 95.88 156 THR A C 1
ATOM 1105 O O . THR A 1 156 ? -8.597 1.418 11.433 1.00 95.88 156 THR A O 1
ATOM 1108 N N . LEU A 1 157 ? -6.564 1.846 12.269 1.00 95.44 157 LEU A N 1
ATOM 1109 C CA . LEU A 1 157 ? -5.936 0.701 11.614 1.00 95.44 157 LEU A CA 1
ATOM 1110 C C . LEU A 1 157 ? -6.608 -0.626 12.008 1.00 95.44 157 LEU A C 1
ATOM 1112 O O . LEU A 1 157 ? -6.755 -1.516 11.179 1.00 95.44 157 LEU A O 1
ATOM 1116 N N . GLY A 1 158 ? -7.065 -0.747 13.259 1.00 95.38 158 GLY A N 1
ATOM 1117 C CA . GLY A 1 158 ? -7.795 -1.925 13.730 1.00 95.38 158 GLY A CA 1
ATOM 1118 C C . GLY A 1 158 ? -9.156 -2.103 13.051 1.00 95.38 158 GLY A C 1
ATOM 1119 O O . GLY A 1 158 ? -9.485 -3.215 12.637 1.00 95.38 158 GLY A O 1
ATOM 1120 N N . GLU A 1 159 ? -9.927 -1.023 12.896 1.00 95.06 159 GLU A N 1
ATOM 1121 C CA . GLU A 1 159 ? -11.217 -1.036 12.188 1.00 95.06 159 GLU A CA 1
ATOM 1122 C C . GLU A 1 159 ? -11.037 -1.368 10.704 1.00 95.06 159 GLU A C 1
ATOM 1124 O O . GLU A 1 159 ? -11.743 -2.230 10.180 1.00 95.06 159 GLU A O 1
ATOM 1129 N N . ALA A 1 160 ? -10.045 -0.754 10.055 1.00 95.06 160 ALA A N 1
ATOM 1130 C CA . ALA A 1 160 ? -9.682 -1.034 8.670 1.00 95.06 160 ALA A CA 1
ATOM 1131 C C . ALA A 1 160 ? -9.323 -2.513 8.468 1.00 95.06 160 ALA A C 1
ATOM 1133 O O . ALA A 1 160 ? -9.895 -3.193 7.614 1.00 95.06 160 ALA A O 1
ATOM 1134 N N . SER A 1 161 ? -8.435 -3.051 9.310 1.00 95.94 161 SER A N 1
ATOM 1135 C CA . SER A 1 161 ? -8.031 -4.458 9.253 1.00 95.94 161 SER A CA 1
ATOM 1136 C C . SER A 1 161 ? -9.193 -5.417 9.527 1.00 95.94 161 SER A C 1
ATOM 1138 O O . SER A 1 161 ? -9.255 -6.496 8.940 1.00 95.94 161 SER A O 1
ATOM 1140 N N . ALA A 1 162 ? -10.127 -5.060 10.412 1.00 95.44 162 ALA A N 1
ATOM 1141 C CA . ALA A 1 162 ? -11.334 -5.851 10.645 1.00 95.44 162 ALA A CA 1
ATOM 1142 C C . ALA A 1 162 ? -12.260 -5.845 9.420 1.00 95.44 162 ALA A C 1
ATOM 1144 O O . ALA A 1 162 ? -12.770 -6.899 9.038 1.00 95.44 162 ALA A O 1
ATOM 1145 N N . ARG A 1 163 ? -12.426 -4.686 8.773 1.00 94.25 163 ARG A N 1
ATOM 1146 C CA . ARG A 1 163 ? -13.245 -4.521 7.568 1.00 94.25 163 ARG A CA 1
ATOM 1147 C C . ARG A 1 163 ? -12.709 -5.336 6.392 1.00 94.25 163 ARG A C 1
ATOM 1149 O O . ARG A 1 163 ? -13.478 -6.067 5.781 1.00 94.25 163 ARG A O 1
ATOM 1156 N N . VAL A 1 164 ? -11.396 -5.308 6.147 1.00 95.50 164 VAL A N 1
ATOM 1157 C CA . VAL A 1 164 ? -10.741 -6.138 5.113 1.00 95.50 164 VAL A CA 1
ATOM 1158 C C . VAL A 1 164 ? -10.997 -7.631 5.341 1.00 95.50 164 VAL A C 1
ATOM 1160 O O . VAL A 1 164 ? -11.326 -8.361 4.409 1.00 95.50 164 VAL A O 1
ATOM 1163 N N . ARG A 1 165 ? -10.872 -8.108 6.586 1.00 94.94 165 ARG A N 1
ATOM 1164 C CA . ARG A 1 165 ? -11.095 -9.528 6.910 1.00 94.94 165 ARG A CA 1
ATOM 1165 C C . ARG A 1 165 ? -12.558 -9.942 6.766 1.00 94.94 165 ARG A C 1
ATOM 1167 O O . ARG A 1 165 ? -12.822 -11.056 6.321 1.00 94.94 165 ARG A O 1
ATOM 1174 N N . ALA A 1 166 ? -13.488 -9.069 7.151 1.00 93.94 166 ALA A N 1
ATOM 1175 C CA . ALA A 1 166 ? -14.918 -9.317 6.995 1.00 93.94 166 ALA A CA 1
ATOM 1176 C C . ALA A 1 166 ? -15.296 -9.451 5.513 1.00 93.94 166 ALA A C 1
ATOM 1178 O O . ALA A 1 166 ? -15.921 -10.442 5.143 1.00 93.94 166 ALA A O 1
ATOM 1179 N N . GLU A 1 167 ? -14.825 -8.517 4.684 1.00 93.56 167 GLU A N 1
ATOM 1180 C CA . GLU A 1 167 ? -15.076 -8.505 3.241 1.00 93.56 167 GLU A CA 1
ATOM 1181 C C . GLU A 1 167 ? -14.536 -9.765 2.559 1.00 93.56 167 GLU A C 1
ATOM 1183 O O . GLU A 1 167 ? -15.235 -10.439 1.801 1.00 93.56 167 GLU A O 1
ATOM 1188 N N . ARG A 1 168 ? -13.311 -10.178 2.913 1.00 93.06 168 ARG A N 1
ATOM 1189 C CA . ARG A 1 168 ? -12.745 -11.421 2.384 1.00 93.06 168 ARG A CA 1
ATOM 1190 C C . ARG A 1 168 ? -13.587 -12.643 2.751 1.00 93.06 168 ARG A C 1
ATOM 1192 O O . ARG A 1 168 ? -13.843 -13.490 1.900 1.00 93.06 168 ARG A O 1
ATOM 1199 N N . ALA A 1 169 ? -14.001 -12.744 4.012 1.00 91.62 169 ALA A N 1
ATOM 1200 C CA . ALA A 1 169 ? -14.790 -13.875 4.483 1.00 91.62 169 ALA A CA 1
ATOM 1201 C C . ALA A 1 169 ? -16.162 -13.954 3.795 1.00 91.62 169 ALA A C 1
ATOM 1203 O O . ALA A 1 169 ? -16.684 -15.050 3.595 1.00 91.62 169 ALA A O 1
ATOM 1204 N N . GLU A 1 170 ? -16.757 -12.815 3.444 1.00 90.00 170 GLU A N 1
ATOM 1205 C CA . GLU A 1 170 ? -17.995 -12.759 2.668 1.00 90.00 170 GLU A CA 1
ATOM 1206 C C . GLU A 1 170 ? -17.777 -13.203 1.219 1.00 90.00 170 GLU A C 1
ATOM 1208 O O . GLU A 1 170 ? -18.475 -14.105 0.750 1.00 90.00 170 GLU A O 1
ATOM 1213 N N . SER A 1 171 ? -16.752 -12.662 0.558 1.00 86.00 171 SER A N 1
ATOM 1214 C CA . SER A 1 171 ? -16.361 -13.050 -0.802 1.00 86.00 171 SER A CA 1
ATOM 1215 C C . SER A 1 171 ? -16.106 -14.557 -0.936 1.00 86.00 171 SER A C 1
ATOM 1217 O O . SER A 1 171 ? -16.604 -15.193 -1.865 1.00 86.00 171 SER A O 1
ATOM 1219 N N . ASP A 1 172 ? -15.378 -15.161 0.009 1.00 87.56 172 ASP A N 1
ATOM 1220 C CA . ASP A 1 172 ? -15.086 -16.599 -0.013 1.00 87.56 172 ASP A CA 1
ATOM 1221 C C . ASP A 1 172 ? -16.368 -17.442 0.196 1.00 87.56 172 ASP A C 1
ATOM 1223 O O . ASP A 1 172 ? -16.586 -18.426 -0.510 1.00 87.56 172 ASP A O 1
ATOM 1227 N N . ARG A 1 173 ? -17.293 -17.016 1.073 1.00 86.69 173 ARG A N 1
ATOM 1228 C CA . ARG A 1 173 ? -18.593 -17.697 1.263 1.00 86.69 173 ARG A CA 1
ATOM 1229 C C . ARG A 1 173 ? -19.477 -17.663 0.020 1.00 86.69 173 ARG A C 1
ATOM 1231 O O . ARG A 1 173 ? -20.217 -18.616 -0.222 1.00 86.69 173 ARG A O 1
ATOM 1238 N N . LEU A 1 174 ? -19.477 -16.556 -0.719 1.00 83.25 174 LEU A N 1
ATOM 1239 C CA . LEU A 1 174 ? -20.266 -16.428 -1.945 1.00 83.25 174 LEU A CA 1
ATOM 1240 C C . LEU A 1 174 ? -19.734 -17.367 -3.034 1.00 83.25 174 LEU A C 1
ATOM 1242 O O . LEU A 1 174 ? -20.523 -18.078 -3.653 1.00 83.25 174 LEU A O 1
ATOM 1246 N N . ARG A 1 175 ? -18.406 -17.451 -3.180 1.00 80.94 175 ARG A N 1
ATOM 1247 C CA . ARG A 1 175 ? -17.739 -18.382 -4.106 1.00 80.94 175 ARG A CA 1
ATOM 1248 C C . ARG A 1 175 ? -18.063 -19.846 -3.813 1.00 80.94 175 ARG A C 1
ATOM 1250 O O . ARG A 1 175 ? -18.367 -20.607 -4.731 1.00 80.94 175 ARG A O 1
ATOM 1257 N N . ASP A 1 176 ? -18.052 -20.232 -2.540 1.00 82.75 176 ASP A N 1
ATOM 1258 C CA . ASP A 1 176 ? -18.376 -21.603 -2.134 1.00 82.75 176 ASP A CA 1
ATOM 1259 C C . ASP A 1 176 ? -19.828 -21.981 -2.463 1.00 82.75 176 ASP A C 1
ATOM 1261 O O . ASP A 1 176 ? -20.108 -23.137 -2.770 1.00 82.75 176 ASP A O 1
ATOM 1265 N N . ARG A 1 177 ? -20.762 -21.021 -2.436 1.00 78.50 177 ARG A N 1
ATOM 1266 C CA . ARG A 1 177 ? -22.169 -21.266 -2.796 1.00 78.50 177 ARG A CA 1
ATOM 1267 C C . ARG A 1 177 ? -22.372 -21.448 -4.296 1.00 78.50 177 ARG A C 1
ATOM 1269 O O . ARG A 1 177 ? -23.173 -22.291 -4.678 1.00 78.50 177 ARG A O 1
ATOM 1276 N N . GLU A 1 178 ? -21.657 -20.689 -5.118 1.00 73.31 178 GLU A N 1
ATOM 1277 C CA . GLU A 1 178 ? -21.757 -20.758 -6.583 1.00 73.31 178 GLU A CA 1
ATOM 1278 C C . GLU A 1 178 ? -21.145 -22.049 -7.150 1.00 73.31 178 GLU A C 1
ATOM 1280 O O . GLU A 1 178 ? -21.577 -22.544 -8.180 1.00 73.31 178 GLU A O 1
ATOM 1285 N N . THR A 1 179 ? -20.180 -22.648 -6.446 1.00 70.75 179 THR A N 1
ATOM 1286 C CA . THR A 1 179 ? -19.513 -23.890 -6.885 1.00 70.75 179 THR A CA 1
ATOM 1287 C C . THR A 1 179 ? -20.350 -25.156 -6.610 1.00 70.75 179 THR A C 1
ATOM 1289 O O . THR A 1 179 ? -19.977 -26.252 -7.026 1.00 70.75 179 THR A O 1
ATOM 1292 N N . VAL A 1 180 ? -21.462 -25.032 -5.876 1.00 68.06 180 VAL A N 1
ATOM 1293 C CA . VAL A 1 180 ? -22.311 -26.159 -5.441 1.00 68.06 180 VAL A CA 1
ATOM 1294 C C . VAL A 1 180 ? -23.604 -26.282 -6.272 1.00 68.06 180 VAL A C 1
ATOM 1296 O O . VAL A 1 180 ? -24.290 -27.299 -6.155 1.00 68.06 180 VAL A O 1
ATOM 1299 N N . GLU A 1 181 ? -23.919 -25.305 -7.130 1.00 53.19 181 GLU A N 1
ATOM 1300 C CA . GLU A 1 181 ? -25.002 -25.384 -8.135 1.00 53.19 181 GLU A CA 1
ATOM 1301 C C . GLU A 1 181 ? -24.503 -25.896 -9.496 1.00 53.19 181 GLU A C 1
ATOM 1303 O O . GLU A 1 181 ? -25.276 -26.643 -10.143 1.00 53.19 181 GLU A O 1
#

Solvent-accessible surface area (backbone atoms only — not comparable to full-atom values): 10760 Å² total; per-residue (Å²): 139,91,86,86,82,95,79,80,79,80,80,81,80,78,83,88,77,88,82,82,77,73,81,78,73,81,75,74,79,77,68,48,45,65,55,49,52,70,67,31,64,32,28,36,31,26,30,28,74,48,74,48,68,46,83,40,97,88,68,45,43,29,24,40,36,34,25,42,48,78,45,66,63,38,63,87,74,64,67,54,50,47,37,43,38,69,17,39,75,46,74,61,89,93,45,78,48,74,44,78,58,98,58,53,69,80,82,54,75,74,42,37,30,40,36,24,22,26,93,35,69,95,90,20,28,22,50,37,75,45,44,72,19,54,26,59,48,43,84,44,99,88,40,56,18,34,56,57,64,90,52,101,46,84,38,42,47,67,57,50,44,49,50,54,47,52,52,47,57,50,55,53,54,54,54,58,56,64,76,74,113

Mean predicted aligned error: 11.21 Å

pLDDT: mean 81.36, std 17.43, range [39.22, 98.38]

Sequence (181 aa):
MLLKKHRASLLAAGMFAVAATGASATTMLQMSFDDLVADSALVVVGEAIDSRVVESAADGLVTITTFRVSDAVLGSSGSVVQVATPGGIFRSGKFLLRESTADTPMFAIGSEHMLFLNSGPQNAFAVVGVNQGAAAVFEGKAGRSVVLPGGKGVETLGEASARVRAERAESDRLRDRETVE

Radius of gyration: 25.03 Å; Cα contacts (8 Å, |Δi|>4): 311; chains: 1; bounding box: 60×90×60 Å

Foldseek 3Di:
DDDDDPPDPPPPPPPPDDDPPDPPPPPLPQQALLNLLVQFQWKFKWFFADWDWDQDPVQGIKIKTKTQTPDTLHHDDDRIAIEIWGWDWDDDDPDIDTDDDPQADDHDGGWIWTFRWDQDPPRHTYGRSHNLRTWTWDQDPVGTWTDHHPDPGIDHPVVVSVVSVVSVVVVVVVVVVVVVD

Secondary structure (DSSP, 8-state):
-------SSSSSSSS--------------PPPHHHHHHT-SEEEEEEEEEEEEEEETTTEEEEEEEEEEEEEEES---SEEEEEEE-EEEEETTEEEEE--TT-----TT-EEEEEEEE-GGGSEEETTGGGGEEEPEEETTEEEE--TTSSS-EEHHHHHHHHHHHHHHHHHHHHHHTT-

Nearest PDB structures (foldseek):
  8aa9-assembly1_A  TM=3.415E-01  e=6.612E-01  Pyrococcus abyssi GE5
  8c8z-assembly1_D  TM=3.160E-01  e=4.477E-01  Escherichia coli
  7ode-assembly1_L  TM=2.150E-01  e=1.642E-01  Escherichia coli K-12
  3c5o-assembly1_D  TM=2.681E-01  e=1.092E+00  Rhodopseudomonas palustris CGA009
  7pkt-assembly1_b  TM=2.533E-01  e=5.194E+00  Chlamydomonas reinhardtii